Protein AF-A0A5N9GM49-F1 (afdb_monomer_lite)

pLDDT: mean 75.57, std 22.38, range [30.09, 97.25]

Sequence (243 aa):
MSGETRKFWDRFLTGNSDTGDSSPREGARSRWGRKTRSLWGEQFNLVDSGLDEVQVVRFVNDLLERYNRLKESSERQGTSQQVSSYLQRVMGEIQQVESTITAQIRRDSESEAARFLEEARNQAQGIIAQARAEATQIAGQEAEAILAASRKKAEIAEGQVRLQAQLMLEKARSQLQGHIRHEGSEAYRRLLNALKDLGTEAQRLEDEWQRRPARLWEEDDFKVILDADDLDSPTGTGRSGAV

Foldseek 3Di:
DDPPVVVVVVVVPDDDDDDDDDDDDDDDDDDDDFDWDDDPNDIFTADPVGTDPVVVVVVVVVVVVVVVVVVVVVVVPPPVVVVVVVVVVVVVVVVVVVVVVVVVVVVVVVVVVVVVVVVVVVVVVVVVVVVVVVVVVVVVVVVVVVVVVVVVVVVVVVVVVVVVVVVVVVVVVVVVVVVCVVVVVVVVVVVVVVVVVVVVVVVVVVVVVVVVVVVVVVPPPPPPDPDDDDDDDDDDDYDDDDD

Radius of gyration: 86.15 Å; chains: 1; bounding box: 119×51×244 Å

Structure (mmCIF, N/CA/C/O backbone):
data_AF-A0A5N9GM49-F1
#
_entry.id   AF-A0A5N9GM49-F1
#
loop_
_atom_site.group_PDB
_atom_site.id
_atom_site.type_symbol
_atom_site.label_atom_id
_atom_site.label_alt_id
_atom_site.label_comp_id
_atom_site.label_asym_id
_atom_site.label_entity_id
_atom_site.label_seq_id
_atom_site.pdbx_PDB_ins_code
_atom_site.Cartn_x
_atom_site.Cartn_y
_atom_site.Cartn_z
_atom_site.occupancy
_atom_site.B_iso_or_equiv
_atom_site.auth_seq_id
_atom_site.auth_comp_id
_atom_site.auth_asym_id
_atom_site.auth_atom_id
_atom_site.pdbx_PDB_model_num
ATOM 1 N N . MET A 1 1 ? -22.120 -11.078 92.348 1.00 40.81 1 MET A N 1
ATOM 2 C CA . MET A 1 1 ? -22.741 -10.363 91.214 1.00 40.81 1 MET A CA 1
ATOM 3 C C . MET A 1 1 ? -23.256 -9.022 91.723 1.00 40.81 1 MET A C 1
ATOM 5 O O . MET A 1 1 ? -23.975 -9.008 92.709 1.00 40.81 1 MET A O 1
ATOM 9 N N . SER A 1 2 ? -22.732 -7.953 91.110 1.00 44.59 2 SER A N 1
ATOM 10 C CA . SER A 1 2 ? -22.845 -6.500 91.359 1.00 44.59 2 SER A CA 1
ATOM 11 C C . SER A 1 2 ? -22.831 -5.985 92.812 1.00 44.59 2 SER A C 1
ATOM 13 O O . SER A 1 2 ? -23.812 -6.064 93.541 1.00 44.59 2 SER A O 1
ATOM 15 N N . GLY A 1 3 ? -21.704 -5.380 93.211 1.00 48.78 3 GLY A N 1
ATOM 16 C CA . GLY A 1 3 ? -21.502 -4.698 94.498 1.00 48.78 3 GLY A CA 1
ATOM 17 C C . GLY A 1 3 ? -22.148 -3.308 94.625 1.00 48.78 3 GLY A C 1
ATOM 18 O O . GLY A 1 3 ? -21.927 -2.640 95.633 1.00 48.78 3 GLY A O 1
ATOM 19 N N . GLU A 1 4 ? -22.942 -2.862 93.650 1.00 55.62 4 GLU A N 1
ATOM 20 C CA . GLU A 1 4 ? -23.654 -1.573 93.709 1.00 55.62 4 GLU A CA 1
ATOM 21 C C . GLU A 1 4 ? -24.989 -1.666 94.456 1.00 55.62 4 GLU A C 1
ATOM 23 O O . GLU A 1 4 ? -25.381 -0.724 95.143 1.00 55.62 4 GLU A O 1
ATOM 28 N N . THR A 1 5 ? -25.649 -2.827 94.441 1.00 50.44 5 THR A N 1
ATOM 29 C CA . THR A 1 5 ? -26.915 -3.025 95.165 1.00 50.44 5 THR A CA 1
ATOM 30 C C . THR A 1 5 ? -26.717 -3.071 96.681 1.00 50.44 5 THR A C 1
ATOM 32 O O . THR A 1 5 ? -27.582 -2.607 97.415 1.00 50.44 5 THR A O 1
ATOM 35 N N . ARG A 1 6 ? -25.555 -3.526 97.179 1.00 51.97 6 ARG A N 1
ATOM 36 C CA . ARG A 1 6 ? -25.221 -3.466 98.619 1.00 51.97 6 ARG A CA 1
ATOM 37 C C . ARG A 1 6 ? -25.018 -2.036 99.129 1.00 51.97 6 ARG A C 1
ATOM 39 O O . ARG A 1 6 ? -25.443 -1.734 100.236 1.00 51.97 6 ARG A O 1
ATOM 46 N N . LYS A 1 7 ? -24.429 -1.149 98.319 1.00 56.34 7 LYS A N 1
ATOM 47 C CA . LYS A 1 7 ? -24.182 0.259 98.693 1.00 56.34 7 LYS A CA 1
ATOM 48 C C . LYS A 1 7 ? -25.463 1.093 98.748 1.00 56.34 7 LYS A C 1
ATOM 50 O O . LYS A 1 7 ? -25.546 2.041 99.522 1.00 56.34 7 LYS A O 1
ATOM 55 N N . PHE A 1 8 ? -26.463 0.730 97.946 1.00 50.47 8 PHE A N 1
ATOM 56 C CA . PHE A 1 8 ? -27.779 1.364 97.979 1.00 50.47 8 PHE A CA 1
ATOM 57 C C . PHE A 1 8 ? -28.521 1.083 99.298 1.00 50.47 8 PHE A C 1
ATOM 59 O O . PHE A 1 8 ? -29.082 2.002 99.890 1.00 50.47 8 PHE A O 1
ATOM 66 N N . TRP A 1 9 ? -28.458 -0.156 99.801 1.00 44.53 9 TRP A N 1
ATOM 67 C CA . TRP A 1 9 ? -29.101 -0.533 101.066 1.00 44.53 9 TRP A CA 1
ATOM 68 C C . TRP A 1 9 ? -28.400 0.049 102.306 1.00 44.53 9 TRP A C 1
ATOM 70 O O . TRP A 1 9 ? -29.078 0.452 103.248 1.00 44.53 9 TRP A O 1
ATOM 80 N N . ASP A 1 10 ? -27.072 0.188 102.285 1.00 48.88 10 ASP A N 1
ATOM 81 C CA . ASP A 1 10 ? -26.296 0.734 103.414 1.00 48.88 10 ASP A CA 1
ATOM 82 C C . ASP A 1 10 ? -26.550 2.240 103.640 1.00 48.88 10 ASP A C 1
ATOM 84 O O . ASP A 1 10 ? -26.660 2.710 104.775 1.00 48.88 10 ASP A O 1
ATOM 88 N N . ARG A 1 11 ? -26.746 2.995 102.548 1.00 53.28 11 ARG A N 1
ATOM 89 C CA . ARG A 1 11 ? -27.044 4.441 102.566 1.00 53.28 11 ARG A CA 1
ATOM 90 C C . ARG A 1 11 ? -28.482 4.764 102.993 1.00 53.28 11 ARG A C 1
ATOM 92 O O . ARG A 1 11 ? -28.773 5.898 103.353 1.00 53.28 11 ARG A O 1
ATOM 99 N N . PHE A 1 12 ? -29.382 3.783 102.948 1.00 47.50 12 PHE A N 1
ATOM 100 C CA . PHE A 1 12 ? -30.769 3.935 103.397 1.00 47.50 12 PHE A CA 1
ATOM 101 C C . PHE A 1 12 ? -30.930 3.646 104.901 1.00 47.50 12 PHE A C 1
ATOM 103 O O . PHE A 1 12 ? -31.857 4.150 105.534 1.00 47.50 12 PHE A O 1
ATOM 110 N N . LEU A 1 13 ? -30.024 2.853 105.485 1.00 44.66 13 LEU A N 1
ATOM 111 C CA . LEU A 1 13 ? -30.060 2.461 106.899 1.00 44.66 13 LEU A CA 1
ATOM 112 C C . LEU A 1 13 ? -29.246 3.386 107.818 1.00 44.66 13 LEU A C 1
ATOM 114 O O . LEU A 1 13 ? -29.521 3.439 109.016 1.00 44.66 13 LEU A O 1
ATOM 118 N N . THR A 1 14 ? -28.295 4.154 107.279 1.00 45.28 14 THR A N 1
ATOM 119 C CA . THR A 1 14 ? -27.513 5.146 108.034 1.00 45.28 14 THR A CA 1
ATOM 120 C C . THR A 1 14 ? -28.012 6.562 107.737 1.00 45.28 14 THR A C 1
ATOM 122 O O . THR A 1 14 ? -27.851 7.098 106.645 1.00 45.28 14 THR A O 1
ATOM 125 N N . GLY A 1 15 ? -28.711 7.144 108.715 1.00 36.12 15 GLY A N 1
ATOM 126 C CA . GLY A 1 15 ? -29.390 8.432 108.610 1.00 36.12 15 GLY A CA 1
ATOM 127 C C . GLY A 1 15 ? -28.463 9.597 108.261 1.00 36.12 15 GLY A C 1
ATOM 128 O O . GLY A 1 15 ? -27.424 9.791 108.884 1.00 36.12 15 GLY A O 1
ATOM 129 N N . ASN A 1 16 ? -28.893 10.409 107.296 1.00 35.03 16 ASN A N 1
ATOM 130 C CA . ASN A 1 16 ? -28.279 11.689 106.976 1.00 35.03 16 ASN A CA 1
ATOM 131 C C . ASN A 1 16 ? -28.889 12.759 107.898 1.00 35.03 16 ASN A C 1
ATOM 133 O O . ASN A 1 16 ? -29.938 13.329 107.599 1.00 35.03 16 ASN A O 1
ATOM 137 N N . SER A 1 17 ? -28.270 12.965 109.059 1.00 42.19 17 SER A N 1
ATOM 138 C CA . SER A 1 17 ? -28.504 14.119 109.924 1.00 42.19 17 SER A CA 1
ATOM 139 C C . SER A 1 17 ? -27.553 15.236 109.513 1.00 42.19 17 SER A C 1
ATOM 141 O O . SER A 1 17 ? -26.389 15.197 109.890 1.00 42.19 17 SER A O 1
ATOM 143 N N . ASP A 1 18 ? -28.038 16.211 108.750 1.00 36.16 18 ASP A N 1
ATOM 144 C CA . ASP A 1 18 ? -27.433 17.543 108.731 1.00 36.16 18 ASP A CA 1
ATOM 145 C C . ASP A 1 18 ? -28.391 18.542 108.087 1.00 36.16 18 ASP A C 1
ATOM 147 O O . ASP A 1 18 ? -28.554 18.569 106.873 1.00 36.16 18 ASP A O 1
ATOM 151 N N . THR A 1 19 ? -29.050 19.323 108.940 1.00 38.69 19 THR A N 1
ATOM 152 C CA . THR A 1 19 ? -29.409 20.733 108.729 1.00 38.69 19 THR A CA 1
ATOM 153 C C . THR A 1 19 ? -29.906 21.229 110.079 1.00 38.69 19 THR A C 1
ATOM 155 O O . THR A 1 19 ? -31.068 21.037 110.443 1.00 38.69 19 THR A O 1
ATOM 158 N N . GLY A 1 20 ? -28.999 21.808 110.859 1.00 31.58 20 GLY A N 1
ATOM 159 C CA . GLY A 1 20 ? -29.390 22.735 111.906 1.00 31.58 20 GLY A CA 1
ATOM 160 C C . GLY A 1 20 ? -29.749 24.066 111.260 1.00 31.58 20 GLY A C 1
ATOM 161 O O . GLY A 1 20 ? -28.927 24.618 110.539 1.00 31.58 20 GLY A O 1
ATOM 162 N N . ASP A 1 21 ? -30.944 24.582 111.539 1.00 30.09 21 ASP A N 1
ATOM 163 C CA . ASP A 1 21 ? -31.064 26.002 111.854 1.00 30.09 21 ASP A CA 1
ATOM 164 C C . ASP A 1 21 ? -32.268 26.290 112.770 1.00 30.09 21 ASP A C 1
ATOM 166 O O . ASP A 1 21 ? -33.399 25.851 112.569 1.00 30.09 21 ASP A O 1
ATOM 170 N N . SER A 1 22 ? -31.907 26.990 113.831 1.00 34.72 22 SER A N 1
ATOM 171 C CA . SER A 1 22 ? -32.589 27.734 114.882 1.00 34.72 22 SER A CA 1
ATOM 172 C C . SER A 1 22 ? -34.031 28.239 114.632 1.00 34.72 22 SER A C 1
ATOM 174 O O . SER A 1 22 ? -34.283 29.090 113.790 1.00 34.72 22 SER A O 1
ATOM 176 N N . SER A 1 23 ? -34.953 27.758 115.481 1.00 34.97 23 SER A N 1
ATOM 177 C CA . SER A 1 23 ? -36.013 28.442 116.277 1.00 34.97 23 SER A CA 1
ATOM 178 C C . SER A 1 23 ? -36.216 29.979 116.139 1.00 34.97 23 SER A C 1
ATOM 180 O O . SER A 1 23 ? -35.221 30.668 115.933 1.00 34.97 23 SER A O 1
ATOM 182 N 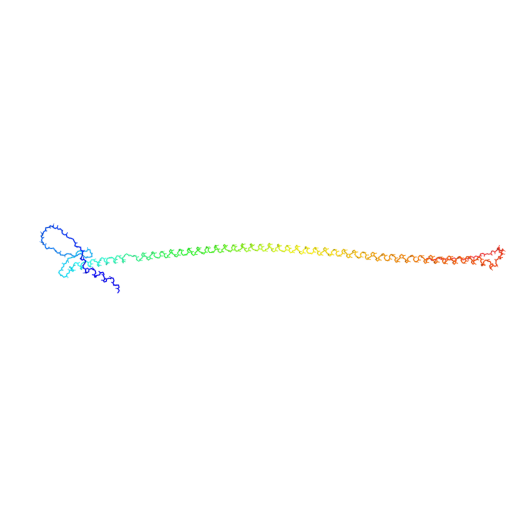N . PRO A 1 24 ? -37.407 30.576 116.472 1.00 47.22 24 PRO A N 1
ATOM 183 C CA . PRO A 1 24 ? -38.272 30.138 117.591 1.00 47.22 24 PRO A CA 1
ATOM 184 C C . PRO A 1 24 ? -39.816 30.360 117.547 1.00 47.22 24 PRO A C 1
ATOM 186 O O . PRO A 1 24 ? -40.338 31.268 116.915 1.00 47.22 24 PRO A O 1
ATOM 189 N N . ARG A 1 25 ? -40.470 29.609 118.461 1.00 35.22 25 ARG A N 1
ATOM 190 C CA . ARG A 1 25 ? -41.670 29.909 119.291 1.00 35.22 25 ARG A CA 1
ATOM 191 C C . ARG A 1 25 ? -43.067 29.986 118.645 1.00 35.22 25 ARG A C 1
ATOM 193 O O . ARG A 1 25 ? -43.432 31.013 118.105 1.00 35.22 25 ARG A O 1
ATOM 200 N N . GLU A 1 26 ? -43.920 29.008 118.986 1.00 30.33 26 GLU A N 1
ATOM 201 C CA . GLU A 1 26 ? -45.089 29.217 119.871 1.00 30.33 26 GLU A CA 1
ATOM 202 C C . GLU A 1 26 ? -45.794 27.897 120.262 1.00 30.33 26 GLU A C 1
ATOM 204 O O . GLU A 1 26 ? -45.969 27.006 119.440 1.00 30.33 26 GLU A O 1
ATOM 209 N N . GLY A 1 27 ? -46.233 27.798 121.525 1.00 31.92 27 GLY A N 1
ATOM 210 C CA . GLY A 1 27 ? -47.418 27.016 121.916 1.00 31.92 27 GLY A CA 1
ATOM 211 C C . GLY A 1 27 ? -47.264 25.518 122.214 1.00 31.92 27 GLY A C 1
ATOM 212 O O . GLY A 1 27 ? -47.516 24.664 121.373 1.00 31.92 27 GLY A O 1
ATOM 213 N N . ALA A 1 28 ? -46.985 25.179 123.474 1.00 37.53 28 ALA A N 1
ATOM 214 C CA . ALA A 1 28 ? -47.112 23.824 124.010 1.00 37.53 28 ALA A CA 1
ATOM 215 C C . ALA A 1 28 ? -48.574 23.325 124.052 1.00 37.53 28 ALA A C 1
ATOM 217 O O . ALA A 1 28 ? -49.452 24.073 124.480 1.00 37.53 28 ALA A O 1
ATOM 218 N N . ARG A 1 29 ? -48.800 22.033 123.742 1.00 34.03 29 ARG A N 1
ATOM 219 C CA . ARG A 1 29 ? -49.660 21.083 124.497 1.00 34.03 29 ARG A CA 1
ATOM 220 C C . ARG A 1 29 ? -49.643 19.678 123.867 1.00 34.03 29 ARG A C 1
ATOM 222 O O . ARG A 1 29 ? -50.048 19.475 122.731 1.00 34.03 29 ARG A O 1
ATOM 229 N N . SER A 1 30 ? -49.177 18.703 124.639 1.00 47.09 30 SER A N 1
ATOM 230 C CA . SER A 1 30 ? -49.030 17.280 124.308 1.00 47.09 30 SER A CA 1
ATOM 231 C C . SER A 1 30 ? -50.370 16.530 124.302 1.00 47.09 30 SER A C 1
ATOM 233 O O . SER A 1 30 ? -51.121 16.673 125.267 1.00 47.09 30 SER A O 1
ATOM 235 N N . ARG A 1 31 ? -50.623 15.632 123.329 1.00 34.06 31 ARG A N 1
ATOM 236 C CA . ARG A 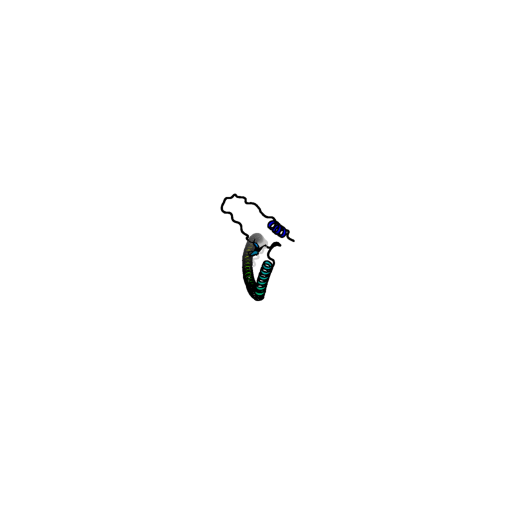1 31 ? -51.436 14.409 123.546 1.00 34.06 31 ARG A CA 1
ATOM 237 C C . ARG A 1 31 ? -51.371 13.412 122.362 1.00 34.06 31 ARG A C 1
ATOM 239 O O . ARG A 1 31 ? -52.015 13.626 121.350 1.00 34.06 31 ARG A O 1
ATOM 246 N N . TRP A 1 32 ? -50.604 12.326 122.528 1.00 40.97 32 TRP A N 1
ATOM 247 C CA . TRP A 1 32 ? -50.759 10.987 121.909 1.00 40.97 32 TRP A CA 1
ATOM 248 C C . TRP A 1 32 ? -51.153 10.909 120.413 1.00 40.97 32 TRP A C 1
ATOM 250 O O . TRP A 1 32 ? -52.331 10.810 120.083 1.00 40.97 32 TRP A O 1
ATOM 260 N N . GLY A 1 33 ? -50.165 10.841 119.509 1.00 37.72 33 GLY A N 1
ATOM 261 C CA . GLY A 1 33 ? -50.364 10.576 118.074 1.00 37.72 33 GLY A CA 1
ATOM 262 C C . GLY A 1 33 ? -49.496 9.413 117.579 1.00 37.72 33 GLY A C 1
ATOM 263 O O . GLY A 1 33 ? -48.287 9.406 117.802 1.00 37.72 33 GLY A O 1
ATOM 264 N N . ARG A 1 34 ? -50.122 8.412 116.947 1.00 49.16 34 ARG A N 1
ATOM 265 C CA . ARG A 1 34 ? -49.483 7.212 116.370 1.00 49.16 34 ARG A CA 1
ATOM 266 C C . ARG A 1 34 ? -48.404 7.606 115.352 1.00 49.16 34 ARG A C 1
ATOM 268 O O . ARG A 1 34 ? -48.646 8.466 114.511 1.00 49.16 34 ARG A O 1
ATOM 275 N N . LYS A 1 35 ? -47.231 6.972 115.405 1.00 58.66 35 LYS A N 1
ATOM 276 C CA . LYS A 1 35 ? -46.154 7.180 114.424 1.00 58.66 35 LYS A CA 1
ATOM 277 C C . LYS A 1 35 ? -46.490 6.395 113.147 1.00 58.66 35 LYS A C 1
ATOM 279 O O . LYS A 1 35 ? -46.620 5.177 113.205 1.00 58.66 35 LYS A O 1
ATOM 284 N N . THR A 1 36 ? -46.635 7.068 112.010 1.00 64.38 36 THR A N 1
ATOM 285 C CA . THR A 1 36 ? -46.785 6.454 110.677 1.00 64.38 36 THR A CA 1
ATOM 286 C C . THR A 1 36 ? -45.486 6.599 109.878 1.00 64.38 36 THR A C 1
ATOM 288 O O . THR A 1 36 ? -44.792 7.609 109.993 1.00 64.38 36 THR A O 1
ATOM 291 N N . ARG A 1 37 ? -45.124 5.588 109.075 1.00 62.91 37 ARG A N 1
ATOM 292 C CA . ARG A 1 37 ? -43.978 5.619 108.143 1.00 62.91 37 ARG A CA 1
ATOM 293 C C . ARG A 1 37 ? -44.481 5.462 106.713 1.00 62.91 37 ARG A C 1
ATOM 295 O O . ARG A 1 37 ? -45.263 4.562 106.435 1.00 62.91 37 ARG A O 1
ATOM 302 N N . SER A 1 38 ? -44.004 6.313 105.809 1.00 65.50 38 SER A N 1
ATOM 303 C CA . SER A 1 38 ? -44.274 6.183 104.375 1.00 65.50 38 SER A CA 1
ATOM 304 C C . SER A 1 38 ? -43.224 5.284 103.731 1.00 65.50 38 SER A C 1
ATOM 306 O O . SER A 1 38 ? -42.027 5.550 103.861 1.00 65.50 38 SER A O 1
ATOM 308 N N . LEU A 1 39 ? -43.660 4.219 103.062 1.00 63.78 39 LEU A N 1
ATOM 309 C CA . LEU A 1 39 ? -42.806 3.320 102.287 1.00 63.78 39 LEU A CA 1
ATOM 310 C C . LEU A 1 39 ? -43.506 3.028 100.955 1.00 63.78 39 LEU A C 1
ATOM 312 O O . LEU A 1 39 ? -44.699 2.761 100.931 1.00 63.78 39 LEU A O 1
ATOM 316 N N . TRP A 1 40 ? -42.777 3.106 99.837 1.00 58.38 40 TRP A N 1
ATOM 317 C CA . TRP A 1 40 ? -43.318 2.835 98.489 1.00 58.38 40 TRP A CA 1
ATOM 318 C C . TRP A 1 40 ? -44.553 3.676 98.105 1.00 58.38 40 TRP A C 1
ATOM 320 O O . TRP A 1 40 ? -45.362 3.261 97.283 1.00 58.38 40 TRP A O 1
ATOM 330 N N . GLY A 1 41 ? -44.690 4.873 98.687 1.00 64.88 41 GLY A N 1
ATOM 331 C CA . GLY A 1 41 ? -45.796 5.795 98.409 1.00 64.88 41 GLY A CA 1
ATOM 332 C C . GLY A 1 41 ? -47.072 5.556 99.226 1.00 64.88 41 GLY A C 1
ATOM 333 O O . GLY A 1 41 ? -47.981 6.375 99.125 1.00 64.88 41 GLY A O 1
ATOM 334 N N . GLU A 1 42 ? -47.134 4.517 100.070 1.00 63.88 42 GLU A N 1
ATOM 335 C CA . GLU A 1 42 ? -48.231 4.296 101.026 1.00 63.88 42 GLU A CA 1
ATOM 336 C C . GLU A 1 42 ? -47.794 4.518 102.482 1.00 63.88 42 GLU A C 1
ATOM 338 O O . GLU A 1 42 ? -46.633 4.328 102.855 1.00 63.88 42 GLU A O 1
ATOM 343 N N . GLN A 1 43 ? -48.745 4.953 103.318 1.00 71.81 43 GLN A N 1
ATOM 344 C CA . GLN A 1 43 ? -48.527 5.188 104.745 1.00 71.81 43 GLN A CA 1
ATOM 345 C C . GLN A 1 43 ? -48.859 3.933 105.550 1.00 71.81 43 GLN A C 1
ATOM 347 O O . GLN A 1 43 ? -49.998 3.473 105.550 1.00 71.81 43 GLN A O 1
ATOM 352 N N . PHE A 1 44 ? -47.878 3.436 106.295 1.00 74.44 44 PHE A N 1
ATOM 353 C CA . PHE A 1 44 ? -48.020 2.282 107.172 1.00 74.44 44 PHE A CA 1
ATOM 354 C C . PHE A 1 44 ? -47.934 2.700 108.640 1.00 74.44 44 PHE A C 1
ATOM 356 O O . PHE A 1 44 ? -47.157 3.588 109.015 1.00 74.44 44 PHE A O 1
ATOM 363 N N . ASN A 1 45 ? -48.715 2.043 109.493 1.00 71.00 45 ASN A N 1
ATOM 364 C CA . ASN A 1 45 ? -48.659 2.258 110.937 1.00 71.00 45 ASN A CA 1
ATOM 365 C C . ASN A 1 45 ? -47.440 1.546 111.546 1.00 71.00 45 ASN A C 1
ATOM 367 O O . ASN A 1 45 ? -47.172 0.388 111.222 1.00 71.00 45 ASN A O 1
ATOM 371 N N . LEU A 1 46 ? -46.712 2.231 112.438 1.00 63.72 46 LEU A N 1
ATOM 372 C CA . LEU A 1 46 ? -45.618 1.631 113.204 1.00 63.72 46 LEU A CA 1
ATOM 373 C C . LEU A 1 46 ? -46.165 1.003 114.494 1.00 63.72 46 LEU A C 1
ATOM 375 O O . LEU A 1 46 ? -46.763 1.694 115.321 1.00 63.72 46 LEU A O 1
ATOM 379 N N . VAL A 1 47 ? -45.944 -0.297 114.646 1.00 66.56 47 VAL A N 1
ATOM 380 C CA . VAL A 1 47 ? -46.263 -1.125 115.816 1.00 66.56 47 VAL A CA 1
ATOM 381 C C . VAL A 1 47 ? -44.944 -1.475 116.529 1.00 66.56 47 VAL A C 1
ATOM 383 O O . VAL A 1 47 ? -43.871 -1.346 115.941 1.00 66.56 47 VAL A O 1
ATOM 386 N N . ASP A 1 48 ? -44.980 -1.889 117.799 1.00 53.97 48 ASP A N 1
ATOM 387 C CA . ASP A 1 48 ? -43.781 -2.061 118.645 1.00 53.97 48 ASP A CA 1
ATOM 388 C C . ASP A 1 48 ? -42.716 -3.030 118.078 1.00 53.97 48 ASP A C 1
ATOM 390 O O . ASP A 1 48 ? -41.541 -2.923 118.427 1.00 53.97 48 ASP A O 1
ATOM 394 N N . SER A 1 49 ? -43.092 -3.931 117.161 1.00 58.28 49 SER A N 1
ATOM 395 C CA . SER A 1 49 ? -42.195 -4.862 116.457 1.00 58.28 49 SER A CA 1
ATOM 396 C C . SER A 1 49 ? -41.878 -4.483 114.998 1.00 58.28 49 SER A C 1
ATOM 398 O O . SER A 1 49 ? -41.191 -5.241 114.315 1.00 58.28 49 SER A O 1
ATOM 400 N N . GLY A 1 50 ? -42.325 -3.321 114.500 1.00 66.69 50 GLY A N 1
ATOM 401 C CA . GLY A 1 50 ? -42.067 -2.872 113.126 1.00 66.69 50 GLY A CA 1
ATOM 402 C C . GLY A 1 50 ? -43.291 -2.281 112.421 1.00 66.69 50 GLY A C 1
ATOM 403 O O . GLY A 1 50 ? -44.062 -1.531 113.008 1.00 66.69 50 GLY A O 1
ATOM 404 N N . LEU A 1 51 ? -43.446 -2.550 111.124 1.00 70.75 51 LEU A N 1
ATOM 405 C CA . LEU A 1 51 ? -44.635 -2.149 110.358 1.00 70.75 51 LEU A CA 1
ATOM 406 C C . LEU A 1 51 ? -45.785 -3.120 110.637 1.00 70.75 51 LEU A C 1
ATOM 408 O O . LEU A 1 51 ? -45.540 -4.305 110.842 1.00 70.75 51 LEU A O 1
ATOM 412 N N . ASP A 1 52 ? -47.022 -2.624 110.616 1.00 73.69 52 ASP A N 1
ATOM 413 C CA . ASP A 1 52 ? -48.216 -3.462 110.761 1.00 73.69 52 ASP A CA 1
ATOM 414 C C . ASP A 1 52 ? -48.280 -4.536 109.656 1.00 73.69 52 ASP A C 1
ATOM 416 O O . ASP A 1 52 ? -48.516 -4.240 108.480 1.00 73.69 52 ASP A O 1
ATOM 420 N N . GLU A 1 53 ? -48.051 -5.793 110.043 1.00 68.69 53 GLU A N 1
ATOM 421 C CA . GLU A 1 53 ? -47.953 -6.947 109.146 1.00 68.69 53 GLU A CA 1
ATOM 422 C C . GLU A 1 53 ? -49.226 -7.129 108.311 1.00 68.69 53 GLU A C 1
ATOM 424 O O . GLU A 1 53 ? -49.153 -7.438 107.123 1.00 68.69 53 GLU A O 1
ATOM 429 N N . VAL A 1 54 ? -50.396 -6.826 108.880 1.00 73.88 54 VAL A N 1
ATOM 430 C CA . VAL A 1 54 ? -51.684 -6.939 108.179 1.00 73.88 54 VAL A CA 1
ATOM 431 C C . VAL A 1 54 ? -51.770 -5.954 107.007 1.00 73.88 54 VAL A C 1
ATOM 433 O O . VAL A 1 54 ? -52.294 -6.290 105.943 1.00 73.88 54 VAL A O 1
ATOM 436 N N . GLN A 1 55 ? -51.229 -4.743 107.167 1.00 73.06 55 GLN A N 1
ATOM 437 C CA . GLN A 1 55 ? -51.213 -3.725 106.112 1.00 73.06 55 GLN A CA 1
ATOM 438 C C . GLN A 1 55 ? -50.207 -4.070 105.016 1.00 73.06 55 GLN A C 1
ATOM 440 O O . GLN A 1 55 ? -50.512 -3.923 103.832 1.00 73.06 55 GLN A O 1
ATOM 445 N N . VAL A 1 56 ? -49.034 -4.576 105.402 1.00 72.88 56 VAL A N 1
ATOM 446 C CA . VAL A 1 56 ? -47.991 -4.983 104.455 1.00 72.88 56 VAL A CA 1
ATOM 447 C C . VAL A 1 56 ? -48.438 -6.195 103.638 1.00 72.88 56 VAL A C 1
ATOM 449 O O . VAL A 1 56 ? -48.299 -6.183 102.418 1.00 72.88 56 VAL A O 1
ATOM 452 N N . VAL A 1 57 ? -49.041 -7.209 104.266 1.00 76.88 57 VAL A N 1
ATOM 453 C CA . VAL A 1 57 ? -49.570 -8.389 103.562 1.00 76.88 57 VAL A CA 1
ATOM 454 C C . VAL A 1 57 ? -50.675 -7.993 102.584 1.00 76.88 57 VAL A C 1
ATOM 456 O O . VAL A 1 57 ? -50.681 -8.469 101.451 1.00 76.88 57 VAL A O 1
ATOM 459 N N . ARG A 1 58 ? -51.573 -7.075 102.968 1.00 78.06 58 ARG A N 1
ATOM 460 C CA . ARG A 1 58 ? -52.612 -6.575 102.056 1.00 78.06 58 ARG A CA 1
ATOM 461 C C . ARG A 1 58 ? -52.014 -5.831 100.862 1.00 78.06 58 ARG A C 1
ATOM 463 O O . ARG A 1 58 ? -52.412 -6.091 99.735 1.00 78.06 58 ARG A O 1
ATOM 470 N N . PHE A 1 59 ? -51.033 -4.962 101.095 1.00 76.56 59 PHE A N 1
ATOM 471 C CA . PHE A 1 59 ? -50.343 -4.236 100.029 1.00 76.56 59 PHE A CA 1
ATOM 472 C C . PHE A 1 59 ? -49.597 -5.177 99.070 1.00 76.56 59 PHE A C 1
ATOM 474 O O . PHE A 1 59 ? -49.691 -5.028 97.854 1.00 76.56 59 PHE A O 1
ATOM 481 N N . VAL A 1 60 ? -48.884 -6.176 99.599 1.00 80.12 60 VAL A N 1
ATOM 482 C CA . VAL A 1 60 ? -48.171 -7.171 98.782 1.00 80.12 60 VAL A CA 1
ATOM 483 C C . VAL A 1 60 ? -49.152 -8.029 97.982 1.00 80.12 60 VAL A C 1
ATOM 485 O O . VAL A 1 60 ? -48.901 -8.281 96.805 1.00 80.12 60 VAL A O 1
ATOM 488 N N . ASN A 1 61 ? -50.283 -8.424 98.570 1.00 79.56 61 ASN A N 1
ATOM 489 C CA . ASN A 1 61 ? -51.334 -9.147 97.852 1.00 79.56 61 ASN A CA 1
ATOM 490 C C . ASN A 1 61 ? -51.946 -8.294 96.734 1.00 79.56 61 ASN A C 1
ATOM 492 O O . ASN A 1 61 ? -52.043 -8.769 95.605 1.00 79.56 61 ASN A O 1
ATOM 496 N N . ASP A 1 62 ? -52.250 -7.020 96.989 1.00 79.81 62 ASP A N 1
ATOM 497 C CA . ASP A 1 62 ? -52.724 -6.086 95.960 1.00 79.81 62 ASP A CA 1
ATOM 498 C C . ASP A 1 62 ? -51.689 -5.896 94.836 1.00 79.81 62 ASP A C 1
ATOM 500 O O . ASP A 1 62 ? -52.043 -5.792 93.658 1.00 79.81 62 ASP A O 1
ATOM 504 N N . LEU A 1 63 ? -50.396 -5.873 95.172 1.00 79.62 63 LEU A N 1
ATOM 505 C CA . LEU A 1 63 ? -49.311 -5.765 94.197 1.00 79.62 63 LEU A CA 1
ATOM 506 C C . LEU A 1 63 ? -49.203 -7.030 93.334 1.00 79.62 63 LEU A C 1
ATOM 508 O O . LEU A 1 63 ? -49.083 -6.936 92.110 1.00 79.62 63 LEU A O 1
ATOM 512 N N . LEU A 1 64 ? -49.284 -8.207 93.958 1.00 76.56 64 LEU A N 1
ATOM 513 C CA . LEU A 1 64 ? -49.283 -9.498 93.272 1.00 76.56 64 LEU A CA 1
ATOM 514 C C . LEU A 1 64 ? -50.512 -9.650 92.375 1.00 76.56 64 LEU A C 1
ATOM 516 O O . LEU A 1 64 ? -50.386 -10.110 91.244 1.00 76.56 64 LEU A O 1
ATOM 520 N N . GLU A 1 65 ? -51.684 -9.200 92.814 1.00 81.25 65 GLU A N 1
ATOM 521 C CA . GLU A 1 65 ? -52.889 -9.198 91.988 1.00 81.25 65 GLU A CA 1
ATOM 522 C C . GLU A 1 65 ? -52.784 -8.251 90.794 1.00 81.25 65 GLU A C 1
ATOM 524 O O . GLU A 1 65 ? -53.250 -8.585 89.705 1.00 81.25 65 GLU A O 1
ATOM 529 N N . ARG A 1 66 ? -52.182 -7.068 90.961 1.00 76.12 66 ARG A N 1
ATOM 530 C CA . ARG A 1 66 ? -51.937 -6.145 89.841 1.00 76.12 66 ARG A CA 1
ATOM 531 C C . ARG A 1 66 ? -50.943 -6.733 88.848 1.00 76.12 66 ARG A C 1
ATOM 533 O O . ARG A 1 66 ? -51.166 -6.636 87.644 1.00 76.12 66 ARG A O 1
ATOM 540 N N . TYR A 1 67 ? -49.888 -7.375 89.341 1.00 73.94 67 TYR A N 1
ATOM 541 C CA . TYR A 1 67 ? -48.917 -8.074 88.505 1.00 73.94 67 TYR A CA 1
ATOM 542 C C . TYR A 1 67 ? -49.559 -9.243 87.744 1.00 73.94 67 TYR A C 1
ATOM 544 O O . TYR A 1 67 ? -49.383 -9.353 86.532 1.00 73.94 67 TYR A O 1
ATOM 552 N N . ASN A 1 68 ? -50.369 -10.062 88.418 1.00 75.69 68 ASN A N 1
ATOM 553 C CA . ASN A 1 68 ? -51.082 -11.177 87.796 1.00 75.69 68 ASN A CA 1
ATOM 554 C C . ASN A 1 68 ? -52.110 -10.688 86.767 1.00 75.69 68 ASN A C 1
ATOM 556 O O . ASN A 1 68 ? -52.160 -11.222 85.663 1.00 75.69 68 ASN A O 1
ATOM 560 N N . ARG A 1 69 ? -52.850 -9.608 87.054 1.00 74.44 69 ARG A N 1
ATOM 561 C CA . ARG A 1 69 ? -53.749 -8.962 86.081 1.00 74.44 69 ARG A CA 1
ATOM 562 C C . ARG A 1 69 ? -53.000 -8.432 84.862 1.00 74.44 69 ARG A C 1
ATOM 564 O O . ARG A 1 69 ? -53.483 -8.589 83.744 1.00 74.44 69 ARG A O 1
ATOM 571 N N . LEU A 1 70 ? -51.822 -7.838 85.054 1.00 69.69 70 LEU A N 1
ATOM 572 C CA . LEU A 1 70 ? -50.993 -7.350 83.953 1.00 69.69 70 LEU A CA 1
ATOM 573 C C . LEU A 1 70 ? -50.458 -8.509 83.103 1.00 69.69 70 LEU A C 1
ATOM 575 O O . LEU A 1 70 ? -50.539 -8.461 81.876 1.00 69.69 70 LEU A O 1
ATOM 579 N N . LYS A 1 71 ? -49.983 -9.578 83.744 1.00 68.50 71 LYS A N 1
ATOM 580 C CA . LYS A 1 71 ? -49.506 -10.787 83.071 1.00 68.50 71 LYS A CA 1
ATOM 581 C C . LYS A 1 71 ? -50.621 -11.456 82.265 1.00 68.50 71 LYS A C 1
ATOM 583 O O . LYS A 1 71 ? -50.449 -11.654 81.066 1.00 68.50 71 LYS A O 1
ATOM 588 N N . GLU A 1 72 ? -51.788 -11.674 82.866 1.00 66.75 72 GLU A N 1
ATOM 589 C CA . GLU A 1 72 ? -52.970 -12.202 82.175 1.00 66.75 72 GLU A CA 1
ATOM 590 C C . GLU A 1 72 ? -53.436 -11.282 81.040 1.00 66.75 72 GLU A C 1
ATOM 592 O O . GLU A 1 72 ? -53.856 -11.765 79.991 1.00 66.75 72 GLU A O 1
ATOM 597 N N . SER A 1 73 ? -53.340 -9.958 81.203 1.00 61.75 73 SER A N 1
ATOM 598 C CA . SER A 1 73 ? -53.657 -9.016 80.124 1.00 61.75 73 SER A CA 1
ATOM 599 C C . SER A 1 73 ? -52.658 -9.098 78.966 1.00 61.75 73 SER A C 1
ATOM 601 O O . SER A 1 73 ? -53.081 -9.038 77.816 1.00 61.75 73 SER A O 1
ATOM 603 N N . SER A 1 74 ? -51.369 -9.329 79.243 1.00 58.19 74 SER A N 1
ATOM 604 C CA . SER A 1 74 ? -50.337 -9.517 78.214 1.00 58.19 74 SER A CA 1
ATOM 605 C C . SER A 1 74 ? -50.432 -10.867 77.499 1.00 58.19 74 SER A C 1
ATOM 607 O O . SER A 1 74 ? -50.091 -10.963 76.326 1.00 58.19 74 SER A O 1
ATOM 609 N N . GLU A 1 75 ? -50.933 -11.898 78.181 1.00 58.97 75 GLU A N 1
ATOM 610 C CA . GLU A 1 75 ? -51.167 -13.226 77.607 1.00 58.97 75 GLU A CA 1
ATOM 611 C C . GLU A 1 75 ? -52.482 -13.267 76.804 1.00 58.97 75 GLU A C 1
ATOM 613 O O . GLU A 1 75 ? -52.562 -13.950 75.785 1.00 58.97 75 GLU A O 1
ATOM 618 N N . ARG A 1 76 ? -53.507 -12.498 77.211 1.00 57.19 76 ARG A N 1
ATOM 619 C CA . ARG A 1 76 ? -54.789 -12.363 76.488 1.00 57.19 76 ARG A CA 1
ATOM 620 C C . ARG A 1 76 ? -54.724 -11.385 75.311 1.00 57.19 76 ARG A C 1
ATOM 622 O O . ARG A 1 76 ? -55.452 -11.562 74.337 1.00 57.19 76 ARG A O 1
ATOM 629 N N . GLN A 1 77 ? -53.878 -10.357 75.373 1.00 53.78 77 GLN A N 1
ATOM 630 C CA . GLN A 1 77 ? -53.606 -9.464 74.248 1.00 53.78 77 GLN A CA 1
ATOM 631 C C . GLN A 1 77 ? -52.505 -10.087 73.387 1.00 53.78 77 GLN A C 1
ATOM 633 O O . GLN A 1 77 ? -51.332 -9.988 73.726 1.00 53.78 77 GLN A O 1
ATOM 638 N N . GLY A 1 78 ? -52.882 -10.724 72.273 1.00 54.19 78 GLY A N 1
ATOM 639 C CA . GLY A 1 78 ? -52.013 -11.409 71.300 1.00 54.19 78 GLY A CA 1
ATOM 640 C C . GLY A 1 78 ? -50.978 -10.528 70.578 1.00 54.19 78 GLY A C 1
ATOM 641 O O . GLY A 1 78 ? -50.867 -10.555 69.353 1.00 54.19 78 GLY A O 1
ATOM 642 N N . THR A 1 79 ? -50.180 -9.777 71.330 1.00 59.69 79 THR A N 1
ATOM 643 C CA . THR A 1 79 ? -49.030 -8.985 70.885 1.00 59.69 79 THR A CA 1
ATOM 644 C C . THR A 1 79 ? -48.027 -9.848 70.116 1.00 59.69 79 THR A C 1
ATOM 646 O O . THR A 1 79 ? -47.499 -9.410 69.100 1.00 59.69 79 THR A O 1
ATOM 649 N N . SER A 1 80 ? -47.853 -11.118 70.500 1.00 62.41 80 SER A N 1
ATOM 650 C CA . SER A 1 80 ? -47.033 -12.089 69.758 1.00 62.41 80 SER A CA 1
ATOM 651 C C . SER A 1 80 ? -47.562 -12.384 68.342 1.00 62.41 80 SER A C 1
ATOM 653 O O . SER A 1 80 ? -46.779 -12.409 67.394 1.00 62.41 80 SER A O 1
ATOM 655 N N . GLN A 1 81 ? -48.880 -12.539 68.159 1.00 68.56 81 GLN A N 1
ATOM 656 C CA . GLN A 1 81 ? -49.475 -12.804 66.839 1.00 68.56 81 GLN A CA 1
ATOM 657 C C . GLN A 1 81 ? -49.420 -11.572 65.929 1.00 68.56 81 GLN A C 1
ATOM 659 O O . GLN A 1 81 ? -49.110 -11.691 64.745 1.00 68.56 81 GLN A O 1
ATOM 664 N N . GLN A 1 82 ? -49.656 -10.379 66.480 1.00 73.38 82 GLN A N 1
ATOM 665 C CA . GLN A 1 82 ? -49.538 -9.130 65.727 1.00 73.38 82 GLN A CA 1
ATOM 666 C C . GLN A 1 82 ? -48.093 -8.883 65.281 1.00 73.38 82 GLN A C 1
ATOM 668 O O . GLN A 1 82 ? -47.861 -8.640 64.098 1.00 73.38 82 GLN A O 1
ATOM 673 N N . VAL A 1 83 ? -47.114 -9.036 66.180 1.00 77.50 83 VAL A N 1
ATOM 674 C CA . VAL A 1 83 ? -45.684 -8.928 65.840 1.00 77.50 83 VAL A CA 1
ATOM 675 C C . VAL A 1 83 ? -45.281 -9.974 64.798 1.00 77.50 83 VAL A C 1
ATOM 677 O O . VAL A 1 83 ? -44.589 -9.638 63.841 1.00 77.50 83 VAL A O 1
ATOM 680 N N . SER A 1 84 ? -45.762 -11.214 64.922 1.00 78.75 84 SER A N 1
ATOM 681 C CA . SER A 1 84 ? -45.510 -12.272 63.936 1.00 78.75 84 SER A CA 1
ATOM 682 C C . SER A 1 84 ? -46.071 -11.923 62.551 1.00 78.75 84 SER A C 1
ATOM 684 O O . SER A 1 84 ? -45.357 -12.058 61.559 1.00 78.75 84 SER A O 1
ATOM 686 N N . SER A 1 85 ? -47.294 -11.388 62.474 1.00 81.19 85 SER A N 1
ATOM 687 C CA . SER A 1 85 ? -47.895 -10.955 61.204 1.00 81.19 85 SER A CA 1
ATOM 688 C C . SER A 1 85 ? -47.166 -9.762 60.569 1.00 81.19 85 SER A C 1
ATOM 690 O O . SER A 1 85 ? -46.981 -9.729 59.352 1.00 81.19 85 SER A O 1
ATOM 692 N N . TYR A 1 86 ? -46.684 -8.814 61.383 1.00 84.94 86 TYR A N 1
ATOM 693 C CA . TYR A 1 86 ? -45.865 -7.694 60.918 1.00 84.94 86 TYR A CA 1
ATOM 694 C C . TYR A 1 86 ? -44.511 -8.169 60.392 1.00 84.94 86 TYR A C 1
ATOM 696 O O . TYR A 1 86 ? -44.111 -7.755 59.309 1.00 84.94 86 TYR A O 1
ATOM 704 N N . LEU A 1 87 ? -43.829 -9.071 61.103 1.00 85.50 87 LEU A N 1
ATOM 705 C CA . LEU A 1 87 ? -42.567 -9.655 60.644 1.00 85.50 87 LEU A CA 1
ATOM 706 C C . LEU A 1 87 ? -42.742 -10.411 59.327 1.00 85.50 87 LEU A C 1
ATOM 708 O O . LEU A 1 87 ? -41.940 -10.236 58.417 1.00 85.50 87 LEU A O 1
ATOM 712 N N . GLN A 1 88 ? -43.809 -11.199 59.191 1.00 87.06 88 GLN A N 1
ATOM 713 C CA . GLN A 1 88 ? -44.088 -11.935 57.960 1.00 87.06 88 GLN A CA 1
ATOM 714 C C . GLN A 1 88 ? -44.366 -10.994 56.779 1.00 87.06 88 GLN A C 1
ATOM 716 O O . GLN A 1 88 ? -43.885 -11.234 55.671 1.00 87.06 88 GLN A O 1
ATOM 721 N N . ARG A 1 89 ? -45.084 -9.889 57.017 1.00 90.62 89 ARG A N 1
ATOM 722 C CA . ARG A 1 89 ? -45.320 -8.847 56.011 1.00 90.62 89 ARG A CA 1
ATOM 723 C C . ARG A 1 89 ? -44.029 -8.135 55.608 1.00 90.62 89 ARG A C 1
ATOM 725 O O . ARG A 1 89 ? -43.757 -8.023 54.419 1.00 90.62 89 ARG A O 1
ATOM 732 N N . VAL A 1 90 ? -43.215 -7.726 56.580 1.00 90.50 90 VAL A N 1
ATOM 733 C CA . VAL A 1 90 ? -41.920 -7.072 56.338 1.00 90.50 90 VAL A CA 1
ATOM 734 C C . VAL A 1 90 ? -40.960 -8.008 55.603 1.00 90.50 90 VAL A C 1
ATOM 736 O O . VAL A 1 90 ? -40.291 -7.578 54.673 1.00 90.50 90 VAL A O 1
ATOM 739 N N . MET A 1 91 ? -40.919 -9.298 55.944 1.00 89.75 91 MET A N 1
ATOM 740 C CA . MET A 1 91 ? -40.122 -10.282 55.205 1.00 89.75 91 MET A CA 1
ATOM 741 C C . MET A 1 91 ? -40.583 -10.426 53.751 1.00 89.75 91 MET A C 1
ATOM 743 O O . MET A 1 91 ? -39.741 -10.501 52.859 1.00 89.75 91 MET A O 1
ATOM 747 N N . GLY A 1 92 ? -41.896 -10.428 53.500 1.00 92.62 92 GLY A N 1
ATOM 748 C CA . GLY A 1 92 ? -42.441 -10.442 52.140 1.00 92.62 92 GLY A CA 1
ATOM 749 C C . GLY A 1 92 ? -42.086 -9.179 51.350 1.00 92.62 92 GLY A C 1
ATOM 750 O O . GLY A 1 92 ? -41.673 -9.267 50.196 1.00 92.62 92 GLY A O 1
ATOM 751 N N . GLU A 1 93 ? -42.173 -8.009 51.985 1.00 93.19 93 GLU A N 1
ATOM 752 C CA . GLU A 1 93 ? -41.775 -6.729 51.386 1.00 93.19 93 GLU A CA 1
ATOM 753 C C . GLU A 1 93 ? -40.265 -6.690 51.091 1.00 93.19 93 GLU A C 1
ATOM 755 O O . GLU A 1 93 ? -39.869 -6.273 50.004 1.00 93.19 93 GLU A O 1
ATOM 760 N N . ILE A 1 94 ? -39.419 -7.205 51.991 1.00 92.44 94 ILE A N 1
ATOM 761 C CA . ILE A 1 94 ? -37.968 -7.328 51.771 1.00 92.44 94 ILE A CA 1
ATOM 762 C C . ILE A 1 94 ? -37.674 -8.242 50.578 1.00 92.44 94 ILE A C 1
ATOM 764 O O . ILE A 1 94 ? -36.891 -7.859 49.713 1.00 92.44 94 ILE A O 1
ATOM 768 N N . GLN A 1 95 ? -38.321 -9.407 50.482 1.00 93.12 95 GLN A N 1
ATOM 769 C CA . GLN A 1 95 ? -38.146 -10.321 49.345 1.00 93.12 95 GLN A CA 1
ATOM 770 C C . GLN A 1 95 ? -38.584 -9.679 48.024 1.00 93.12 95 GLN A C 1
ATOM 772 O O . GLN A 1 95 ? -37.928 -9.839 46.993 1.00 93.12 95 GLN A O 1
ATOM 777 N N . GLN A 1 96 ? -39.675 -8.910 48.041 1.00 94.44 96 GLN A N 1
ATOM 778 C CA . GLN A 1 96 ? -40.139 -8.188 46.862 1.00 94.44 96 GLN A CA 1
ATOM 779 C C . GLN A 1 96 ? -39.144 -7.094 46.447 1.00 94.44 96 GLN A C 1
ATOM 781 O O . GLN A 1 96 ? -38.811 -6.980 45.264 1.00 94.44 96 GLN A O 1
ATOM 786 N N . VAL A 1 97 ? -38.612 -6.333 47.405 1.00 94.62 97 VAL A N 1
ATOM 787 C CA . VAL A 1 97 ? -37.574 -5.324 47.158 1.00 94.62 97 VAL A CA 1
ATOM 788 C C . VAL A 1 97 ? -36.295 -5.975 46.628 1.00 94.62 97 VAL A C 1
ATOM 790 O O . VAL A 1 97 ? -35.767 -5.519 45.618 1.00 94.62 97 VAL A O 1
ATOM 793 N N . GLU A 1 98 ? -35.842 -7.078 47.221 1.00 94.62 98 GLU A N 1
ATOM 794 C CA . GLU A 1 98 ? -34.673 -7.836 46.762 1.00 94.62 98 GLU A CA 1
ATOM 795 C C . GLU A 1 98 ? -34.851 -8.328 45.317 1.00 94.62 98 GLU A C 1
ATOM 797 O O . GLU A 1 98 ? -33.973 -8.130 44.475 1.00 94.62 98 GLU A O 1
ATOM 802 N N . SER A 1 99 ? -36.020 -8.884 44.982 1.00 94.81 99 SER A N 1
ATOM 803 C CA . SER A 1 99 ? -36.326 -9.313 43.610 1.00 94.81 99 SER A CA 1
ATOM 804 C C . SER A 1 99 ? -36.318 -8.147 42.611 1.00 94.81 99 SER A C 1
ATOM 806 O O . SER A 1 99 ? -35.872 -8.288 41.472 1.00 94.81 99 SER A O 1
ATOM 808 N N . THR A 1 100 ? -36.754 -6.962 43.046 1.00 95.69 100 THR A N 1
ATOM 809 C CA . THR A 1 100 ? -36.790 -5.764 42.201 1.00 95.69 100 THR A CA 1
ATOM 810 C C . THR A 1 100 ? -35.385 -5.207 41.991 1.00 95.69 100 THR A C 1
ATOM 812 O O . THR A 1 100 ? -35.019 -4.873 40.865 1.00 95.69 100 THR A O 1
ATOM 815 N N . ILE A 1 101 ? -34.574 -5.160 43.052 1.00 95.38 101 ILE A N 1
ATOM 816 C CA . ILE A 1 101 ? -33.177 -4.716 43.000 1.00 95.38 101 ILE A CA 1
ATOM 817 C C . ILE A 1 101 ? -32.356 -5.659 42.120 1.00 95.38 101 ILE A C 1
ATOM 819 O O . ILE A 1 101 ? -31.644 -5.195 41.236 1.00 95.38 101 ILE A O 1
ATOM 823 N N . THR A 1 102 ? -32.478 -6.974 42.300 1.00 95.81 102 THR A N 1
ATOM 824 C CA . THR A 1 102 ? -31.749 -7.956 41.479 1.00 95.81 102 THR A CA 1
ATOM 825 C C . THR A 1 102 ? -32.149 -7.882 40.005 1.00 95.81 102 THR A C 1
ATOM 827 O O . THR A 1 102 ? -31.279 -7.910 39.133 1.00 95.81 102 THR A O 1
ATOM 830 N N . ALA A 1 103 ? -33.440 -7.707 39.702 1.00 95.50 103 ALA A N 1
ATOM 831 C CA . ALA A 1 103 ? -33.906 -7.490 38.334 1.00 95.50 103 ALA A CA 1
ATOM 832 C C . ALA A 1 103 ? -33.370 -6.181 37.732 1.00 95.50 103 ALA A C 1
ATOM 834 O O . ALA A 1 103 ? -33.021 -6.151 36.551 1.00 95.50 103 ALA A O 1
ATOM 835 N N . GLN A 1 104 ? -33.287 -5.113 38.528 1.00 95.00 104 GLN A N 1
ATOM 836 C CA . GLN A 1 104 ? -32.758 -3.826 38.087 1.00 95.00 104 GLN A CA 1
ATOM 837 C C . GLN A 1 104 ? -31.250 -3.897 37.829 1.00 95.00 104 GLN A C 1
ATOM 839 O O . GLN A 1 104 ? -30.818 -3.541 36.739 1.00 95.00 104 GLN A O 1
ATOM 844 N N . ILE A 1 105 ? -30.475 -4.463 38.761 1.00 95.75 105 ILE A N 1
ATOM 845 C CA . ILE A 1 105 ? -29.033 -4.701 38.594 1.00 95.75 105 ILE A CA 1
ATOM 846 C C . ILE A 1 105 ? -28.774 -5.508 37.325 1.00 95.75 105 ILE A C 1
ATOM 848 O O . ILE A 1 105 ? -27.879 -5.176 36.554 1.00 95.75 105 ILE A O 1
ATOM 852 N N . ARG A 1 106 ? -29.576 -6.549 37.075 1.00 96.19 106 ARG A N 1
ATOM 853 C CA . ARG A 1 106 ? -29.439 -7.355 35.864 1.00 96.19 106 ARG A CA 1
ATOM 854 C C . ARG A 1 106 ? -29.661 -6.519 34.602 1.00 96.19 106 ARG A C 1
ATOM 856 O O . ARG A 1 106 ? -28.803 -6.543 33.726 1.00 96.19 106 ARG A O 1
ATOM 863 N N . ARG A 1 107 ? -30.752 -5.751 34.518 1.00 96.12 107 ARG A N 1
ATOM 864 C CA . ARG A 1 107 ? -31.013 -4.884 33.354 1.00 96.12 107 ARG A CA 1
ATOM 865 C C . ARG A 1 107 ? -29.932 -3.828 33.156 1.00 96.12 107 ARG A C 1
ATOM 867 O O . ARG A 1 107 ? -29.512 -3.607 32.025 1.00 96.12 107 ARG A O 1
ATOM 874 N N . ASP A 1 108 ? -29.476 -3.206 34.237 1.00 96.12 108 ASP A N 1
ATOM 875 C CA . ASP A 1 108 ? -28.440 -2.177 34.175 1.00 96.12 108 ASP A CA 1
ATOM 876 C C . ASP A 1 108 ? -27.111 -2.789 33.716 1.00 96.12 108 ASP A C 1
ATOM 878 O O . ASP A 1 108 ? -26.477 -2.258 32.809 1.00 96.12 108 ASP A O 1
ATOM 882 N N . SER A 1 109 ? -26.755 -3.976 34.221 1.00 95.00 109 SER A N 1
ATOM 883 C CA . SER A 1 109 ? -25.562 -4.705 33.776 1.00 95.00 109 SER A CA 1
ATOM 884 C C . SER A 1 109 ? -25.634 -5.136 32.307 1.00 95.00 109 SER A C 1
ATOM 886 O O . SER A 1 109 ? -24.643 -5.035 31.589 1.00 95.00 109 SER A O 1
ATOM 888 N N . GLU A 1 110 ? -26.804 -5.573 31.828 1.00 95.88 110 GLU A N 1
ATOM 889 C CA . GLU A 1 110 ? -27.018 -5.948 30.426 1.00 95.88 110 GLU A CA 1
ATOM 890 C C . GLU A 1 110 ? -26.926 -4.714 29.509 1.00 95.88 110 GLU A C 1
ATOM 892 O O . GLU A 1 110 ? -26.303 -4.772 28.448 1.00 95.88 110 GLU A O 1
ATOM 897 N N . SER A 1 111 ? -27.483 -3.579 29.942 1.00 96.25 111 SER A N 1
ATOM 898 C CA . SER A 1 111 ? -27.415 -2.292 29.239 1.00 96.25 111 SER A CA 1
ATOM 899 C C . SER A 1 111 ? -25.988 -1.742 29.167 1.00 96.25 111 SER A C 1
ATOM 901 O O . SER A 1 111 ? -25.521 -1.350 28.095 1.00 96.25 111 SER A O 1
ATOM 903 N N . GLU A 1 112 ? -25.260 -1.746 30.285 1.00 95.88 112 GLU A N 1
ATOM 904 C CA . GLU A 1 112 ? -23.863 -1.312 30.319 1.00 95.88 112 GLU A CA 1
ATOM 905 C C . GLU A 1 112 ? -22.975 -2.232 29.483 1.00 95.88 112 GLU A C 1
ATOM 907 O O . GLU A 1 112 ? -22.182 -1.741 28.682 1.00 95.88 112 GLU A O 1
ATOM 912 N N . ALA A 1 113 ? -23.150 -3.554 29.579 1.00 95.88 113 ALA A N 1
ATOM 913 C CA . ALA A 1 113 ? -22.413 -4.504 28.751 1.00 95.88 113 ALA A CA 1
ATOM 914 C C . ALA A 1 113 ? -22.670 -4.282 27.252 1.00 95.88 113 ALA A C 1
ATOM 916 O O . ALA A 1 113 ? -21.730 -4.315 26.456 1.00 95.88 113 ALA A O 1
ATOM 917 N N . ALA A 1 114 ? -23.919 -4.007 26.860 1.00 96.06 114 ALA A N 1
ATOM 918 C CA . ALA A 1 114 ? -24.257 -3.676 25.479 1.00 96.06 114 ALA A CA 1
ATOM 919 C C . ALA A 1 114 ? -23.567 -2.382 25.019 1.00 96.06 114 ALA A C 1
ATOM 921 O O . ALA A 1 114 ? -22.984 -2.356 23.934 1.00 96.06 114 ALA A O 1
ATOM 922 N N . ARG A 1 115 ? -23.554 -1.339 25.861 1.00 96.88 115 ARG A N 1
ATOM 923 C CA . ARG A 1 115 ? -22.841 -0.084 25.574 1.00 96.88 115 ARG A CA 1
ATOM 924 C C . ARG A 1 115 ? -21.339 -0.294 25.415 1.00 96.88 115 ARG A C 1
ATOM 926 O O . ARG A 1 115 ? -20.773 0.184 24.437 1.00 96.88 115 ARG A O 1
ATOM 933 N N . PHE A 1 116 ? -20.709 -1.042 26.320 1.00 97.00 116 PHE A N 1
ATOM 934 C CA . PHE A 1 116 ? -19.285 -1.367 26.222 1.00 97.00 116 PHE A CA 1
ATOM 935 C C . PHE A 1 116 ? -18.963 -2.153 24.949 1.00 97.00 116 PHE A C 1
ATOM 937 O O . PHE A 1 116 ? -17.967 -1.866 24.287 1.00 97.00 116 PHE A O 1
ATOM 944 N N . LEU A 1 117 ? -19.803 -3.122 24.574 1.00 96.88 117 LEU A N 1
ATOM 945 C CA . LEU A 1 117 ? -19.627 -3.885 23.337 1.00 96.88 117 LEU A CA 1
ATOM 946 C C . LEU A 1 117 ? -19.749 -3.003 22.093 1.00 96.88 117 LEU A C 1
ATOM 948 O O . LEU A 1 117 ? -18.973 -3.163 21.150 1.00 96.88 117 LEU A O 1
ATOM 952 N N . GLU A 1 118 ? -20.706 -2.081 22.076 1.00 97.00 118 GLU A N 1
ATOM 953 C CA . GLU A 1 118 ? -20.898 -1.163 20.958 1.00 97.00 118 GLU A CA 1
ATOM 954 C C . GLU A 1 118 ? -19.745 -0.160 20.843 1.00 97.00 118 GLU A C 1
ATOM 956 O O . GLU A 1 118 ? -19.209 0.042 19.753 1.00 97.00 118 GLU A O 1
ATOM 961 N N . GLU A 1 119 ? -19.281 0.392 21.964 1.00 97.00 119 GLU A N 1
ATOM 962 C CA . GLU A 1 119 ? -18.115 1.273 21.995 1.00 97.00 119 GLU A CA 1
ATOM 963 C C . GLU A 1 119 ? -16.843 0.544 21.544 1.00 97.00 119 GLU A C 1
ATOM 965 O O . GLU A 1 119 ? -16.134 1.033 20.663 1.00 97.00 119 GLU A O 1
ATOM 970 N N . ALA A 1 120 ? -16.595 -0.664 22.058 1.00 96.50 120 ALA A N 1
ATOM 971 C CA . ALA A 1 120 ? -15.462 -1.487 21.645 1.00 96.50 120 ALA A CA 1
ATOM 972 C C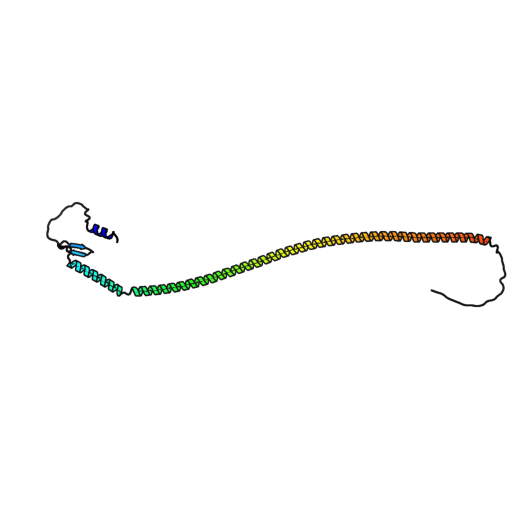 . ALA A 1 120 ? -15.521 -1.826 20.148 1.00 96.50 120 ALA A C 1
ATOM 974 O O . ALA A 1 120 ? -14.501 -1.791 19.457 1.00 96.50 120 ALA A O 1
ATOM 975 N N . ARG A 1 121 ? -16.716 -2.111 19.615 1.00 96.81 121 ARG A N 1
ATOM 976 C CA . ARG A 1 121 ? -16.914 -2.366 18.184 1.00 96.81 121 ARG A CA 1
ATOM 977 C C . ARG A 1 121 ? -16.622 -1.125 17.347 1.00 96.81 121 ARG A C 1
ATOM 979 O O . ARG A 1 121 ? -15.939 -1.242 16.330 1.00 96.81 121 ARG A O 1
ATOM 986 N N . ASN A 1 122 ? -17.096 0.043 17.770 1.00 97.25 122 ASN A N 1
ATOM 987 C CA . ASN A 1 122 ? -16.855 1.304 17.071 1.00 97.25 122 ASN A CA 1
ATOM 988 C C . ASN A 1 122 ? -15.369 1.682 17.096 1.00 97.25 122 ASN A C 1
ATOM 990 O O . ASN A 1 122 ? -14.813 2.041 16.059 1.00 97.25 122 ASN A O 1
ATOM 994 N N . GLN A 1 123 ? -14.699 1.523 18.240 1.00 97.25 123 GLN A N 1
ATOM 995 C CA . GLN A 1 123 ? -13.254 1.732 18.355 1.00 97.25 123 GLN A CA 1
ATOM 996 C C . GLN A 1 123 ? -12.477 0.763 17.457 1.00 97.25 123 GLN A C 1
ATOM 998 O O . GLN A 1 123 ? -11.612 1.193 16.696 1.00 97.25 123 GLN A O 1
ATOM 1003 N N . ALA A 1 124 ? -12.821 -0.529 17.466 1.00 96.12 124 ALA A N 1
ATOM 1004 C CA . ALA A 1 124 ? -12.186 -1.519 16.601 1.00 96.12 124 ALA A CA 1
ATOM 1005 C C . ALA A 1 124 ? -12.375 -1.188 15.112 1.00 96.12 124 ALA A C 1
ATOM 1007 O O . ALA A 1 124 ? -11.427 -1.276 14.332 1.00 96.12 124 ALA A O 1
ATOM 1008 N N . GLN A 1 125 ? -13.573 -0.761 14.706 1.00 96.88 125 GLN A N 1
ATOM 1009 C CA . GLN A 1 125 ? -13.832 -0.321 13.334 1.00 96.88 125 GLN A CA 1
ATOM 1010 C C . GLN A 1 125 ? -13.037 0.938 12.968 1.00 96.88 125 GLN A C 1
ATOM 1012 O O . GLN A 1 125 ? -12.487 0.996 11.868 1.00 96.88 125 GLN A O 1
ATOM 1017 N N . GLY A 1 126 ? -12.924 1.903 13.885 1.00 97.06 126 GLY A N 1
ATOM 1018 C CA . GLY A 1 126 ? -12.098 3.097 13.711 1.00 97.06 126 GLY A CA 1
ATOM 1019 C C . GLY A 1 126 ? -10.623 2.754 13.499 1.00 97.06 126 GLY A C 1
ATOM 1020 O O . GLY A 1 126 ? -10.023 3.210 12.528 1.00 97.06 126 GLY A O 1
ATOM 1021 N N . ILE A 1 127 ? -10.070 1.869 14.333 1.00 96.81 127 ILE A N 1
ATOM 1022 C CA . ILE A 1 127 ? -8.686 1.390 14.211 1.00 96.81 127 ILE A CA 1
ATOM 1023 C C . ILE A 1 127 ? -8.478 0.664 12.879 1.00 96.81 127 ILE A C 1
ATOM 1025 O O . ILE A 1 127 ? -7.496 0.922 12.190 1.00 96.81 127 ILE A O 1
ATOM 1029 N N . ILE A 1 128 ? -9.405 -0.211 12.470 1.00 96.31 128 ILE A N 1
ATOM 1030 C CA . ILE A 1 128 ? -9.309 -0.917 11.183 1.00 96.31 128 ILE A CA 1
ATOM 1031 C C . ILE A 1 128 ? -9.341 0.071 10.012 1.00 96.31 128 ILE A C 1
ATOM 1033 O O . ILE A 1 128 ? -8.577 -0.087 9.059 1.00 96.31 128 ILE A O 1
ATOM 1037 N N . ALA A 1 129 ? -10.217 1.076 10.056 1.00 96.50 129 ALA A N 1
ATOM 1038 C CA . ALA A 1 129 ? -10.307 2.090 9.011 1.00 96.50 129 ALA A CA 1
ATOM 1039 C C . ALA A 1 129 ? -9.023 2.927 8.928 1.00 96.50 129 ALA A C 1
ATOM 1041 O O . ALA A 1 129 ? -8.497 3.126 7.833 1.00 96.50 129 ALA A O 1
ATOM 1042 N N . GLN A 1 130 ? -8.486 3.349 10.074 1.00 96.38 130 GLN A N 1
ATOM 1043 C CA . GLN A 1 130 ? -7.245 4.112 10.143 1.00 96.38 130 GLN A CA 1
ATOM 1044 C C . GLN A 1 130 ? -6.044 3.285 9.666 1.00 96.38 130 GLN A C 1
ATOM 1046 O O . GLN A 1 130 ? -5.310 3.732 8.789 1.00 96.38 130 GLN A O 1
ATOM 1051 N N . ALA A 1 131 ? -5.902 2.045 10.138 1.00 95.44 131 ALA A N 1
ATOM 1052 C CA . ALA A 1 131 ? -4.842 1.139 9.701 1.00 95.44 131 ALA A CA 1
ATOM 1053 C C . ALA A 1 131 ? -4.908 0.862 8.191 1.00 95.44 131 ALA A C 1
ATOM 1055 O O . ALA A 1 131 ? -3.878 0.786 7.526 1.00 95.44 131 ALA A O 1
ATOM 1056 N N . ARG A 1 132 ? -6.116 0.747 7.619 1.00 96.00 132 ARG A N 1
ATOM 1057 C CA . ARG A 1 132 ? -6.290 0.629 6.164 1.00 96.00 132 ARG A CA 1
ATOM 1058 C C . ARG A 1 132 ? -5.853 1.893 5.435 1.00 96.00 132 ARG A C 1
ATOM 1060 O O . ARG A 1 132 ? -5.150 1.775 4.439 1.00 96.00 132 ARG A O 1
ATOM 1067 N N . ALA A 1 133 ? -6.249 3.071 5.912 1.00 96.38 133 ALA A N 1
ATOM 1068 C CA . ALA A 1 133 ? -5.857 4.338 5.300 1.00 96.38 133 ALA A CA 1
ATOM 1069 C C . ALA A 1 133 ? -4.329 4.514 5.312 1.00 96.38 133 ALA A C 1
ATOM 1071 O O . ALA A 1 133 ? -3.732 4.766 4.265 1.00 96.38 133 ALA A O 1
ATOM 1072 N N . GLU A 1 134 ? -3.688 4.277 6.457 1.00 96.06 134 GLU A N 1
ATOM 1073 C CA . GLU A 1 134 ? -2.230 4.335 6.607 1.00 96.06 134 GLU A CA 1
ATOM 1074 C C . GLU A 1 134 ? -1.528 3.312 5.704 1.00 96.06 134 GLU A C 1
ATOM 1076 O O . GLU A 1 134 ? -0.611 3.669 4.966 1.00 96.06 134 GLU A O 1
ATOM 1081 N N . ALA A 1 135 ? -2.009 2.064 5.665 1.00 94.06 135 ALA A N 1
ATOM 1082 C CA . ALA A 1 135 ? -1.460 1.041 4.776 1.00 94.06 135 ALA A CA 1
ATOM 1083 C C . ALA A 1 135 ? -1.575 1.437 3.296 1.00 94.06 135 ALA A C 1
ATOM 1085 O O . ALA A 1 135 ? -0.623 1.261 2.539 1.00 94.06 135 ALA A O 1
ATOM 1086 N N . THR A 1 136 ? -2.710 2.006 2.871 1.00 95.19 136 THR A N 1
ATOM 1087 C CA . THR A 1 136 ? -2.870 2.485 1.487 1.00 95.19 136 THR A CA 1
ATOM 1088 C C . THR A 1 136 ? -1.970 3.673 1.171 1.00 95.19 136 THR A C 1
ATOM 1090 O O . THR A 1 136 ? -1.454 3.761 0.059 1.00 95.19 136 THR A O 1
ATOM 1093 N N . GLN A 1 137 ? -1.737 4.561 2.138 1.00 96.50 137 GLN A N 1
ATOM 1094 C CA . GLN A 1 137 ? -0.857 5.709 1.965 1.00 96.50 137 GLN A CA 1
ATOM 1095 C C . GLN A 1 137 ? 0.603 5.271 1.823 1.00 96.50 137 GLN A C 1
ATOM 1097 O O . GLN A 1 137 ? 1.277 5.710 0.894 1.00 96.50 137 GLN A O 1
ATOM 1102 N N . ILE A 1 138 ? 1.072 4.377 2.699 1.00 95.31 138 ILE A N 1
ATOM 1103 C CA . ILE A 1 138 ? 2.431 3.826 2.637 1.00 95.31 138 ILE A CA 1
ATOM 1104 C C . ILE A 1 138 ? 2.621 3.056 1.329 1.00 95.31 138 ILE A C 1
ATOM 1106 O O . ILE A 1 138 ? 3.576 3.318 0.603 1.00 95.31 138 ILE A O 1
ATOM 1110 N N . ALA A 1 139 ? 1.674 2.186 0.964 1.00 93.94 139 ALA A N 1
ATOM 1111 C CA . ALA A 1 139 ? 1.730 1.453 -0.299 1.00 93.94 139 ALA A CA 1
ATOM 1112 C C . ALA A 1 139 ? 1.755 2.391 -1.520 1.00 93.94 139 ALA A C 1
ATOM 1114 O O . ALA A 1 139 ? 2.472 2.128 -2.483 1.00 93.94 139 ALA A O 1
ATOM 1115 N N . GLY A 1 140 ? 1.008 3.501 -1.479 1.00 96.44 140 GLY A N 1
ATOM 1116 C CA . GLY A 1 140 ? 1.038 4.532 -2.517 1.00 96.44 140 GLY A CA 1
ATOM 1117 C C . GLY A 1 140 ? 2.406 5.209 -2.629 1.00 96.44 140 GLY A C 1
ATOM 1118 O O . GLY A 1 140 ? 2.960 5.292 -3.723 1.00 96.44 140 GLY A O 1
ATOM 1119 N N . GLN A 1 141 ? 2.986 5.623 -1.501 1.00 96.06 141 GLN A N 1
ATOM 1120 C CA . GLN A 1 141 ? 4.315 6.243 -1.458 1.00 96.06 141 GLN A CA 1
ATOM 1121 C C . GLN A 1 141 ? 5.414 5.290 -1.943 1.00 96.06 141 GLN A C 1
ATOM 1123 O O . GLN A 1 141 ? 6.288 5.689 -2.714 1.00 96.06 141 GLN A O 1
ATOM 1128 N N . GLU A 1 142 ? 5.364 4.023 -1.535 1.00 95.50 142 GLU A N 1
ATOM 1129 C CA . GLU A 1 142 ? 6.307 3.002 -1.993 1.00 95.50 142 GLU A CA 1
ATOM 1130 C C . GLU A 1 142 ? 6.162 2.733 -3.494 1.00 95.50 142 GLU A C 1
ATOM 1132 O O . GLU A 1 142 ? 7.165 2.668 -4.208 1.00 95.50 142 GLU A O 1
ATOM 1137 N N . ALA A 1 143 ? 4.930 2.640 -4.004 1.00 95.69 143 ALA A N 1
ATOM 1138 C CA . ALA A 1 143 ? 4.679 2.470 -5.431 1.00 95.69 143 ALA A CA 1
ATOM 1139 C C . ALA A 1 143 ? 5.219 3.656 -6.248 1.00 95.69 143 ALA A C 1
ATOM 1141 O O . ALA A 1 143 ? 5.890 3.451 -7.263 1.00 95.69 143 ALA A O 1
ATOM 1142 N N . GLU A 1 144 ? 4.993 4.891 -5.794 1.00 96.06 144 GLU A N 1
ATOM 1143 C CA . GLU A 1 144 ? 5.549 6.090 -6.427 1.00 96.06 144 GLU A CA 1
ATOM 1144 C C . GLU A 1 144 ? 7.082 6.100 -6.394 1.00 96.06 144 GLU A C 1
ATOM 1146 O O . GLU A 1 144 ? 7.716 6.387 -7.413 1.00 96.06 144 GLU A O 1
ATOM 1151 N N . ALA A 1 145 ? 7.693 5.719 -5.270 1.00 96.56 145 ALA A N 1
ATOM 1152 C CA . ALA A 1 145 ? 9.144 5.624 -5.144 1.00 96.56 145 ALA A CA 1
ATOM 1153 C C . ALA A 1 145 ? 9.738 4.572 -6.098 1.00 96.56 145 ALA A C 1
ATOM 1155 O O . ALA A 1 145 ? 10.748 4.832 -6.763 1.00 96.56 145 ALA A O 1
ATOM 1156 N N . ILE A 1 146 ? 9.096 3.405 -6.224 1.00 95.56 146 ILE A N 1
ATOM 1157 C CA . ILE A 1 146 ? 9.500 2.350 -7.163 1.00 95.56 146 ILE A CA 1
ATOM 1158 C C . ILE A 1 146 ? 9.378 2.843 -8.606 1.00 95.56 146 ILE A C 1
ATOM 1160 O O . ILE A 1 146 ? 10.305 2.655 -9.399 1.00 95.56 146 ILE A O 1
ATOM 1164 N N . LEU A 1 147 ? 8.272 3.505 -8.957 1.00 96.38 147 LEU A N 1
ATOM 1165 C CA . LEU A 1 147 ? 8.070 4.062 -10.294 1.00 96.38 147 LEU A CA 1
ATOM 1166 C C . LEU A 1 147 ? 9.104 5.143 -10.618 1.00 96.38 147 LEU A C 1
ATOM 1168 O O . LEU A 1 147 ? 9.668 5.133 -11.712 1.00 96.38 147 LEU A O 1
ATOM 1172 N N . ALA A 1 148 ? 9.410 6.037 -9.678 1.00 96.88 148 ALA A N 1
ATOM 1173 C CA . ALA A 1 148 ? 10.438 7.059 -9.852 1.00 96.88 148 ALA A CA 1
ATOM 1174 C C . ALA A 1 148 ? 11.831 6.437 -10.052 1.00 96.88 148 ALA A C 1
ATOM 1176 O O . ALA A 1 148 ? 12.562 6.817 -10.971 1.00 96.88 148 ALA A O 1
ATOM 1177 N N . ALA A 1 149 ? 12.187 5.431 -9.247 1.00 96.31 149 ALA A N 1
ATOM 1178 C CA . ALA A 1 149 ? 13.447 4.707 -9.391 1.00 96.31 149 ALA A CA 1
ATOM 1179 C C . ALA A 1 149 ? 13.529 3.943 -10.724 1.00 96.31 149 ALA A C 1
ATOM 1181 O O . ALA A 1 149 ? 14.583 3.921 -11.364 1.00 96.31 149 ALA A O 1
ATOM 1182 N N . SER A 1 150 ? 12.420 3.340 -11.160 1.00 95.38 150 SER A N 1
ATOM 1183 C CA . SER A 1 150 ? 12.315 2.650 -12.446 1.00 95.38 150 SER A CA 1
ATOM 1184 C C . SER A 1 150 ? 12.477 3.617 -13.621 1.00 95.38 150 SER A C 1
ATOM 1186 O O . SER A 1 150 ? 13.294 3.358 -14.503 1.00 95.38 150 SER A O 1
ATOM 1188 N N . ARG A 1 151 ? 11.803 4.777 -13.592 1.00 96.56 151 ARG A N 1
ATOM 1189 C CA . ARG A 1 151 ? 11.948 5.832 -14.612 1.00 96.56 151 ARG A CA 1
ATOM 1190 C C . ARG A 1 151 ? 13.386 6.315 -14.729 1.00 96.56 151 ARG A C 1
ATOM 1192 O O . ARG A 1 151 ? 13.931 6.318 -15.824 1.00 96.56 151 ARG A O 1
ATOM 1199 N N . LYS A 1 152 ? 14.041 6.610 -13.604 1.00 97.00 152 LYS A N 1
ATOM 1200 C CA . LYS A 1 152 ? 15.450 7.027 -13.605 1.00 97.00 152 LYS A CA 1
ATOM 1201 C C . LYS A 1 152 ? 16.368 5.964 -14.217 1.00 97.00 152 LYS A C 1
ATOM 1203 O O . LYS A 1 152 ? 17.280 6.290 -14.970 1.00 97.00 152 LYS A O 1
ATOM 1208 N N . LYS A 1 153 ? 16.138 4.680 -13.916 1.00 96.31 153 LYS A N 1
ATOM 1209 C CA . LYS A 1 153 ? 16.894 3.576 -14.532 1.00 96.31 153 LYS A CA 1
ATOM 1210 C C . LYS A 1 153 ? 16.626 3.467 -16.034 1.00 96.31 153 LYS A C 1
ATOM 1212 O O . LYS A 1 153 ? 17.570 3.239 -16.785 1.00 96.31 153 LYS A O 1
ATOM 1217 N N . ALA A 1 154 ? 15.378 3.646 -16.460 1.00 95.56 154 ALA A N 1
ATOM 1218 C CA . ALA A 1 154 ? 15.008 3.642 -17.870 1.00 95.56 154 ALA A CA 1
ATOM 1219 C C . ALA A 1 154 ? 15.678 4.796 -18.633 1.00 95.56 154 ALA A C 1
ATOM 1221 O O . ALA A 1 154 ? 16.268 4.555 -19.679 1.00 95.56 154 ALA A O 1
ATOM 1222 N N . GLU A 1 155 ? 15.688 6.008 -18.074 1.00 96.31 155 GLU A N 1
ATOM 1223 C CA . GLU A 1 155 ? 16.376 7.169 -18.657 1.00 96.31 155 GLU A CA 1
ATOM 1224 C C . GLU A 1 155 ? 17.888 6.937 -18.798 1.00 96.31 155 GLU A C 1
ATOM 1226 O O . GLU A 1 155 ? 18.475 7.245 -19.835 1.00 96.31 155 GLU A O 1
ATOM 1231 N N . ILE A 1 156 ? 18.530 6.348 -17.781 1.00 96.12 156 ILE A N 1
ATOM 1232 C CA . ILE A 1 156 ? 19.956 5.995 -17.845 1.00 96.12 156 ILE A CA 1
ATOM 1233 C C . ILE A 1 156 ? 20.207 4.962 -18.949 1.00 96.12 156 ILE A C 1
ATOM 1235 O O . ILE A 1 156 ? 21.141 5.125 -19.734 1.00 96.12 156 ILE A O 1
ATOM 1239 N N . ALA A 1 157 ? 19.382 3.916 -19.027 1.00 95.25 157 ALA A N 1
ATOM 1240 C CA . ALA A 1 157 ? 19.507 2.886 -20.053 1.00 95.25 157 ALA A CA 1
ATOM 1241 C C . ALA A 1 157 ? 19.297 3.467 -21.461 1.00 95.25 157 ALA A C 1
ATOM 1243 O O . ALA A 1 157 ? 20.081 3.189 -22.364 1.00 95.25 157 ALA A O 1
ATOM 1244 N N . GLU A 1 158 ? 18.298 4.331 -21.644 1.00 95.38 158 GLU A N 1
ATOM 1245 C CA . GLU A 1 158 ? 18.053 5.027 -22.907 1.00 95.38 158 GLU A CA 1
ATOM 1246 C C . GLU A 1 158 ? 19.240 5.921 -23.296 1.00 95.38 158 GLU A C 1
ATOM 1248 O O . GLU A 1 158 ? 19.678 5.911 -24.448 1.00 95.38 158 GLU A O 1
ATOM 1253 N N . GLY A 1 159 ? 19.819 6.644 -22.332 1.00 96.31 159 GLY A N 1
ATOM 1254 C CA . GLY A 1 159 ? 21.034 7.433 -22.531 1.00 96.31 159 GLY A CA 1
ATOM 1255 C C . GLY A 1 159 ? 22.232 6.581 -22.963 1.00 96.31 159 GLY A C 1
ATOM 1256 O O . GLY A 1 159 ? 22.930 6.936 -23.914 1.00 96.31 159 GLY A O 1
ATOM 1257 N N . GLN A 1 160 ? 22.442 5.429 -22.322 1.00 96.12 160 GLN A N 1
ATOM 1258 C CA . GLN A 1 160 ? 23.506 4.485 -22.682 1.00 96.12 160 GLN A CA 1
ATOM 1259 C C . GLN A 1 160 ? 23.306 3.893 -24.080 1.00 96.12 160 GLN A C 1
ATOM 1261 O O . GLN A 1 160 ? 24.255 3.850 -24.862 1.00 96.12 160 GLN A O 1
ATOM 1266 N N . VAL A 1 161 ? 22.078 3.492 -24.424 1.00 95.50 161 VAL A N 1
ATOM 1267 C CA . VAL A 1 161 ? 21.744 2.966 -25.756 1.00 95.50 161 VAL A CA 1
ATOM 1268 C C . VAL A 1 161 ? 21.969 4.029 -26.829 1.00 95.50 161 VAL A C 1
ATOM 1270 O O . VAL A 1 161 ? 22.573 3.731 -27.859 1.00 95.50 161 VAL A O 1
ATOM 1273 N N . ARG A 1 162 ? 21.553 5.280 -26.591 1.00 96.88 162 ARG A N 1
ATOM 1274 C CA . ARG A 1 162 ? 21.817 6.395 -27.517 1.00 96.88 162 ARG A CA 1
ATOM 1275 C C . ARG A 1 162 ? 23.310 6.610 -27.734 1.00 96.88 162 ARG A C 1
ATOM 1277 O O . ARG A 1 162 ? 23.740 6.730 -28.879 1.00 96.88 162 ARG A O 1
ATOM 1284 N N . LEU A 1 163 ? 24.096 6.626 -26.659 1.00 97.19 163 LEU A N 1
ATOM 1285 C CA . LEU A 1 163 ? 25.545 6.798 -26.744 1.00 97.19 163 LEU A CA 1
ATOM 1286 C C . LEU A 1 163 ? 26.205 5.634 -27.499 1.00 97.19 163 LEU A C 1
ATOM 1288 O O . LEU A 1 163 ? 27.027 5.854 -28.385 1.00 97.19 163 LEU A O 1
ATOM 1292 N N . GLN A 1 164 ? 25.804 4.393 -27.216 1.00 96.69 164 GLN A N 1
ATOM 1293 C CA . GLN A 1 164 ? 26.305 3.217 -27.926 1.00 96.69 164 GLN A CA 1
ATOM 1294 C C . GLN A 1 164 ? 25.941 3.248 -29.416 1.00 96.69 164 GLN A C 1
ATOM 1296 O O . GLN A 1 164 ? 26.786 2.940 -30.257 1.00 96.69 164 GLN A O 1
ATOM 1301 N N . ALA A 1 165 ? 24.715 3.652 -29.756 1.00 96.06 165 ALA A N 1
ATOM 1302 C CA . ALA A 1 165 ? 24.281 3.801 -31.140 1.00 96.06 165 ALA A CA 1
ATOM 1303 C C . ALA A 1 165 ? 25.102 4.871 -31.877 1.00 96.06 165 ALA A C 1
ATOM 1305 O O . ALA A 1 165 ? 25.540 4.632 -33.002 1.00 96.06 165 ALA A O 1
ATOM 1306 N N . GLN A 1 166 ? 25.380 6.013 -31.239 1.00 97.00 166 GLN A N 1
ATOM 1307 C CA . GLN A 1 166 ? 26.246 7.052 -31.807 1.00 97.00 166 GLN A CA 1
ATOM 1308 C C . GLN A 1 166 ? 27.665 6.534 -32.062 1.00 97.00 166 GLN A C 1
ATOM 1310 O O . GLN A 1 166 ? 28.179 6.687 -33.168 1.00 97.00 166 GLN A O 1
ATOM 1315 N N . LEU A 1 167 ? 28.262 5.837 -31.093 1.00 97.19 167 LEU A N 1
ATOM 1316 C CA . LEU A 1 167 ? 29.588 5.235 -31.260 1.00 97.19 167 LEU A CA 1
ATOM 1317 C C . LEU A 1 167 ? 29.616 4.195 -32.390 1.00 97.19 167 LEU A C 1
ATOM 1319 O O . LEU A 1 167 ? 30.576 4.135 -33.160 1.00 97.19 167 LEU A O 1
ATOM 1323 N N . MET A 1 168 ? 28.566 3.379 -32.526 1.00 96.25 168 MET A N 1
ATOM 1324 C CA . MET A 1 168 ? 28.448 2.423 -33.631 1.00 96.25 168 MET A CA 1
ATOM 1325 C C . MET A 1 168 ? 28.337 3.124 -34.987 1.00 96.25 168 MET A C 1
ATOM 1327 O O . MET A 1 168 ? 28.985 2.691 -35.939 1.00 96.25 168 MET A O 1
ATOM 1331 N N . LEU A 1 169 ? 27.571 4.216 -35.074 1.00 96.62 169 LEU A N 1
ATOM 1332 C CA . LEU A 1 169 ? 27.456 5.020 -36.292 1.00 96.62 169 LEU A CA 1
ATOM 1333 C C . LEU A 1 169 ? 28.793 5.659 -36.678 1.00 96.62 169 LEU A C 1
ATOM 1335 O O . LEU A 1 169 ? 29.186 5.595 -37.842 1.00 96.62 169 LEU A O 1
ATOM 1339 N N . GLU A 1 170 ? 29.522 6.230 -35.720 1.00 96.25 170 GLU A N 1
ATOM 1340 C CA . GLU A 1 170 ? 30.850 6.798 -35.969 1.00 96.25 170 GLU A CA 1
ATOM 1341 C C . GLU A 1 170 ? 31.850 5.733 -36.422 1.00 96.25 170 GLU A C 1
ATOM 1343 O O . GLU A 1 170 ? 32.581 5.936 -37.397 1.00 96.25 170 GLU A O 1
ATOM 1348 N N . LYS A 1 171 ? 31.841 4.563 -35.775 1.00 96.38 171 LYS A N 1
ATOM 1349 C CA . LYS A 1 171 ? 32.682 3.430 -36.171 1.00 96.38 171 LYS A CA 1
ATOM 1350 C C . LYS A 1 171 ? 32.353 2.959 -37.588 1.00 96.38 171 LYS A C 1
ATOM 1352 O O . LYS A 1 171 ? 33.269 2.793 -38.391 1.00 96.38 171 LYS A O 1
ATOM 1357 N N . ALA A 1 172 ? 31.071 2.789 -37.909 1.00 95.88 172 ALA A N 1
ATOM 1358 C CA . ALA A 1 172 ? 30.623 2.394 -39.241 1.00 95.88 172 ALA A CA 1
ATOM 1359 C C . ALA A 1 172 ? 31.016 3.437 -40.297 1.00 95.88 172 ALA A C 1
ATOM 1361 O O . ALA A 1 172 ? 31.518 3.082 -41.362 1.00 95.88 172 ALA A O 1
ATOM 1362 N N . ARG A 1 173 ? 3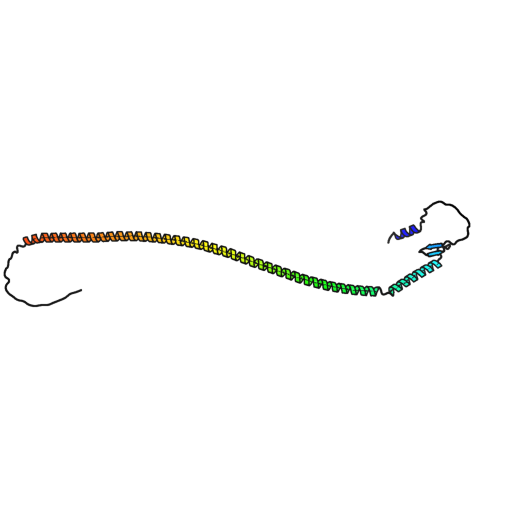0.877 4.731 -39.985 1.00 96.62 173 ARG A N 1
ATOM 1363 C CA . ARG A 1 173 ? 31.305 5.827 -40.864 1.00 96.62 173 ARG A CA 1
ATOM 1364 C C . ARG A 1 173 ? 32.808 5.792 -41.129 1.00 96.62 173 ARG A C 1
ATOM 1366 O O . ARG A 1 173 ? 33.221 5.938 -42.276 1.00 96.62 173 ARG A O 1
ATOM 1373 N N . SER A 1 174 ? 33.617 5.589 -40.091 1.00 96.38 174 SER A N 1
ATOM 1374 C CA . SER A 1 174 ? 35.074 5.481 -40.219 1.00 96.38 174 SER A CA 1
ATOM 1375 C C . SER A 1 174 ? 35.476 4.279 -41.083 1.00 96.38 174 SER A C 1
ATOM 1377 O O . SER A 1 174 ? 36.294 4.411 -41.995 1.00 96.38 174 SER A O 1
ATOM 1379 N N . GLN A 1 175 ? 34.832 3.126 -40.874 1.00 96.19 175 GLN A N 1
ATOM 1380 C CA . GLN A 1 175 ? 35.043 1.930 -41.693 1.00 96.19 175 GLN A CA 1
ATOM 1381 C C . GLN A 1 175 ? 34.663 2.165 -43.158 1.00 96.19 175 GLN A C 1
ATOM 1383 O O . GLN A 1 175 ? 35.468 1.885 -44.044 1.00 96.19 175 GLN A O 1
ATOM 1388 N N . LEU A 1 176 ? 33.488 2.745 -43.422 1.00 95.44 176 LEU 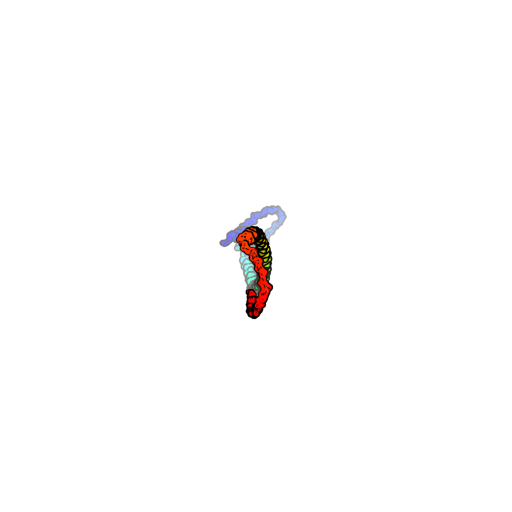A N 1
ATOM 1389 C CA . LEU A 1 176 ? 33.058 3.101 -44.776 1.00 95.44 176 LEU A CA 1
ATOM 1390 C C . LEU A 1 176 ? 34.036 4.065 -45.447 1.00 95.44 176 LEU A C 1
ATOM 1392 O O . LEU A 1 176 ? 34.402 3.861 -46.598 1.00 95.44 176 LEU A O 1
ATOM 1396 N N . GLN A 1 177 ? 34.514 5.085 -44.734 1.00 96.25 177 GLN A N 1
ATOM 1397 C CA . GLN A 1 177 ? 35.502 6.014 -45.275 1.00 96.25 177 GLN A CA 1
ATOM 1398 C C . GLN A 1 177 ? 36.821 5.310 -45.624 1.00 96.25 177 GLN A C 1
ATOM 1400 O O . GLN A 1 177 ? 37.436 5.630 -46.643 1.00 96.25 177 GLN A O 1
ATOM 1405 N N . GLY A 1 178 ? 37.248 4.345 -44.805 1.00 96.88 178 GLY A N 1
ATOM 1406 C CA . GLY A 1 178 ? 38.390 3.480 -45.096 1.00 96.88 178 GLY A CA 1
ATOM 1407 C C . GLY A 1 178 ? 38.184 2.652 -46.367 1.00 96.88 178 GLY A C 1
ATOM 1408 O O . GLY A 1 178 ? 39.041 2.681 -47.249 1.00 96.88 178 GLY A O 1
ATOM 1409 N N . HIS A 1 179 ? 37.031 1.987 -46.494 1.00 96.00 179 HIS A N 1
ATOM 1410 C CA . HIS A 1 179 ? 36.672 1.205 -47.681 1.00 96.00 179 HIS A CA 1
ATOM 1411 C C . HIS A 1 179 ? 36.616 2.065 -48.945 1.00 96.00 179 HIS A C 1
ATOM 1413 O O . HIS A 1 179 ? 37.264 1.723 -49.927 1.00 96.00 179 HIS A O 1
ATOM 1419 N N . ILE A 1 180 ? 35.952 3.224 -48.898 1.00 95.81 180 ILE A N 1
ATOM 1420 C CA . ILE A 1 180 ? 35.863 4.155 -50.034 1.00 95.81 180 ILE A CA 1
ATOM 1421 C C . ILE A 1 180 ? 37.256 4.622 -50.469 1.00 95.81 180 ILE A C 1
ATOM 1423 O O . ILE A 1 180 ? 37.555 4.662 -51.659 1.00 95.81 180 ILE A O 1
ATOM 1427 N N . ARG A 1 181 ? 38.137 4.969 -49.520 1.00 96.19 181 ARG A N 1
ATOM 1428 C CA . ARG A 1 181 ? 39.519 5.362 -49.843 1.00 96.19 181 ARG A CA 1
ATOM 1429 C C . ARG A 1 181 ? 40.300 4.217 -50.477 1.00 96.19 181 ARG A C 1
ATOM 1431 O O . ARG A 1 181 ? 41.031 4.448 -51.438 1.00 96.19 181 ARG A O 1
ATOM 1438 N N . HIS A 1 182 ? 40.154 3.006 -49.945 1.00 97.06 182 HIS A N 1
ATOM 1439 C CA . HIS A 1 182 ? 40.830 1.829 -50.471 1.00 97.06 182 HIS A CA 1
ATOM 1440 C C . HIS A 1 182 ? 40.344 1.489 -51.886 1.00 97.06 182 HIS A C 1
ATOM 1442 O O . HIS A 1 182 ? 41.160 1.451 -52.804 1.00 97.06 182 HIS A O 1
ATOM 1448 N N . GLU A 1 183 ? 39.033 1.353 -52.091 1.00 96.12 183 GLU A N 1
ATOM 1449 C CA . GLU A 1 183 ? 38.430 1.101 -53.405 1.00 96.12 183 GLU A CA 1
ATOM 1450 C C . GLU A 1 183 ? 38.743 2.210 -54.406 1.00 96.12 183 GLU A C 1
ATOM 1452 O O . GLU A 1 183 ? 39.088 1.917 -55.547 1.00 96.12 183 GLU A O 1
ATOM 1457 N N . GLY A 1 184 ? 38.706 3.474 -53.977 1.00 95.50 184 GLY A N 1
ATOM 1458 C CA . GLY A 1 184 ? 39.121 4.603 -54.803 1.00 95.50 184 GLY A CA 1
ATOM 1459 C C . GLY A 1 184 ? 40.574 4.461 -55.252 1.00 95.50 184 GLY A C 1
ATOM 1460 O O . GLY A 1 184 ? 40.865 4.569 -56.439 1.00 95.50 184 GLY A O 1
ATOM 1461 N N . SER A 1 185 ? 41.490 4.145 -54.330 1.00 96.12 185 SER A N 1
ATOM 1462 C CA . SER A 1 185 ? 42.905 3.932 -54.664 1.00 96.12 185 SER A CA 1
ATOM 1463 C C . SER A 1 185 ? 43.123 2.747 -55.613 1.00 96.12 185 SER A C 1
ATOM 1465 O O . SER A 1 185 ? 43.926 2.849 -56.539 1.00 96.12 185 SER A O 1
ATOM 1467 N N . GLU A 1 186 ? 42.379 1.654 -55.437 1.00 95.94 186 GLU A N 1
ATOM 1468 C CA . GLU A 1 186 ? 42.415 0.486 -56.320 1.00 95.94 186 GLU A CA 1
ATOM 1469 C C . GLU A 1 186 ? 41.860 0.810 -57.709 1.00 95.94 186 GLU A C 1
ATOM 1471 O O . GLU A 1 186 ? 42.472 0.458 -58.716 1.00 95.94 186 GLU A O 1
ATOM 1476 N N . ALA A 1 187 ? 40.746 1.541 -57.792 1.00 94.81 187 ALA A N 1
ATOM 1477 C CA . ALA A 1 187 ? 40.180 2.001 -59.055 1.00 94.81 187 ALA A CA 1
ATOM 1478 C C . ALA A 1 187 ? 41.157 2.922 -59.803 1.00 94.81 187 ALA A C 1
ATOM 1480 O O . ALA A 1 187 ? 41.391 2.721 -60.995 1.00 94.81 187 ALA A O 1
ATOM 1481 N N . TYR A 1 188 ? 41.804 3.863 -59.104 1.00 94.25 188 TYR A N 1
ATOM 1482 C CA . TYR A 1 188 ? 42.854 4.701 -59.690 1.00 94.25 188 TYR A CA 1
ATOM 1483 C C . TYR A 1 188 ? 44.047 3.880 -60.184 1.00 94.25 188 TYR A C 1
ATOM 1485 O O . TYR A 1 188 ? 44.543 4.146 -61.275 1.00 94.25 188 TYR A O 1
ATOM 1493 N N . ARG A 1 189 ? 44.499 2.864 -59.435 1.00 96.25 189 ARG A N 1
ATOM 1494 C CA . ARG A 1 189 ? 45.580 1.971 -59.889 1.00 96.25 189 ARG A CA 1
ATOM 1495 C C . ARG A 1 189 ? 45.186 1.172 -61.124 1.00 96.25 189 ARG A C 1
ATOM 1497 O O . ARG A 1 189 ? 45.990 1.071 -62.043 1.00 96.25 189 ARG A O 1
ATOM 1504 N N . ARG A 1 190 ? 43.963 0.634 -61.171 1.00 95.25 190 ARG A N 1
ATOM 1505 C CA . ARG A 1 190 ? 43.452 -0.100 -62.340 1.00 95.25 190 ARG A CA 1
ATOM 1506 C C . ARG A 1 190 ? 43.410 0.787 -63.578 1.00 95.25 190 ARG A C 1
ATOM 1508 O O . ARG A 1 190 ? 43.904 0.376 -64.620 1.00 95.25 190 ARG A O 1
ATOM 1515 N N . LEU A 1 191 ? 42.889 2.008 -63.450 1.00 95.56 191 LEU A N 1
ATOM 1516 C CA . LEU A 1 191 ? 42.878 2.980 -64.545 1.00 95.56 191 LEU A CA 1
ATOM 1517 C C . LEU A 1 191 ? 44.295 3.377 -64.969 1.00 95.56 191 LEU A C 1
ATOM 1519 O O . LEU A 1 191 ? 44.580 3.430 -66.159 1.00 95.56 191 LEU A O 1
ATOM 1523 N N . LEU A 1 192 ? 45.197 3.615 -64.014 1.00 95.69 192 LEU A N 1
ATOM 1524 C CA . LEU A 1 192 ? 46.587 3.951 -64.313 1.00 95.69 192 LEU A CA 1
ATOM 1525 C C . LEU A 1 192 ? 47.305 2.809 -65.043 1.00 95.69 192 LEU A C 1
ATOM 1527 O O . LEU A 1 192 ? 48.071 3.072 -65.963 1.00 95.69 192 LEU A O 1
ATOM 1531 N N . ASN A 1 193 ? 47.064 1.561 -64.646 1.00 95.12 193 ASN A N 1
ATOM 1532 C CA . ASN A 1 193 ? 47.630 0.396 -65.320 1.00 95.12 193 ASN A CA 1
ATOM 1533 C C . ASN A 1 193 ? 47.052 0.246 -66.729 1.00 95.12 193 ASN A C 1
ATOM 1535 O O . ASN A 1 193 ? 47.828 0.161 -67.666 1.00 95.12 193 ASN A O 1
ATOM 1539 N N . ALA A 1 194 ? 45.732 0.361 -66.901 1.00 94.75 194 ALA A N 1
ATOM 1540 C CA . ALA A 1 194 ? 45.110 0.335 -68.225 1.00 94.75 194 ALA A CA 1
ATOM 1541 C C . ALA A 1 194 ? 45.646 1.445 -69.152 1.00 94.75 194 ALA A C 1
ATOM 1543 O O . ALA A 1 194 ? 45.871 1.214 -70.336 1.00 94.75 194 ALA A O 1
ATOM 1544 N N . LEU A 1 195 ? 45.900 2.647 -68.618 1.00 94.00 195 LEU A N 1
ATOM 1545 C CA . LEU A 1 195 ? 46.534 3.736 -69.368 1.00 94.00 195 LEU A CA 1
ATOM 1546 C C . LEU A 1 195 ? 47.992 3.431 -69.731 1.00 94.00 195 LEU A C 1
ATOM 1548 O O . LEU A 1 195 ? 48.429 3.780 -70.825 1.00 94.00 195 LEU A O 1
ATOM 1552 N N . LYS A 1 196 ? 48.754 2.797 -68.833 1.00 94.31 196 LYS A N 1
ATOM 1553 C CA . LYS A 1 196 ? 50.124 2.352 -69.128 1.00 94.31 196 LYS A CA 1
ATOM 1554 C C . LYS A 1 196 ? 50.133 1.271 -70.200 1.00 94.31 196 LYS A C 1
ATOM 1556 O O . LYS A 1 196 ? 50.925 1.384 -71.127 1.00 94.31 196 LYS A O 1
ATOM 1561 N N . ASP A 1 197 ? 49.241 0.292 -70.101 1.00 95.19 197 ASP A N 1
ATOM 1562 C CA . ASP A 1 197 ? 49.103 -0.787 -71.077 1.00 95.19 197 ASP A CA 1
ATOM 1563 C C . ASP A 1 197 ? 48.773 -0.207 -72.461 1.00 95.19 197 ASP A C 1
ATOM 1565 O O . ASP A 1 197 ? 49.487 -0.475 -73.427 1.00 95.19 197 ASP A O 1
ATOM 1569 N N . LEU A 1 198 ? 47.802 0.713 -72.538 1.00 94.31 198 LEU A N 1
ATOM 1570 C CA . LEU A 1 198 ? 47.488 1.448 -73.767 1.00 94.31 198 LEU A CA 1
ATOM 1571 C C . LEU A 1 198 ? 48.692 2.242 -74.296 1.00 94.31 198 LEU A C 1
ATOM 1573 O O . LEU A 1 198 ? 48.924 2.281 -75.500 1.00 94.31 198 LEU A O 1
ATOM 1577 N N . GLY A 1 199 ? 49.474 2.865 -73.411 1.00 93.75 199 GLY A N 1
ATOM 1578 C CA . GLY A 1 199 ? 50.703 3.566 -73.781 1.00 93.75 199 GLY A CA 1
ATOM 1579 C C . GLY A 1 199 ? 51.757 2.633 -74.378 1.00 93.75 199 GLY A C 1
ATOM 1580 O O . GLY A 1 199 ? 52.363 2.967 -75.393 1.00 93.75 199 GLY A O 1
ATOM 1581 N N . THR A 1 200 ? 51.945 1.445 -73.797 1.00 94.62 200 THR A N 1
ATOM 1582 C CA . THR A 1 200 ? 52.858 0.433 -74.350 1.00 94.62 200 THR A CA 1
ATOM 1583 C C . THR A 1 200 ? 52.367 -0.120 -75.683 1.00 94.62 200 THR A C 1
ATOM 1585 O O . THR A 1 200 ? 53.171 -0.371 -76.576 1.00 94.62 200 THR A O 1
ATOM 1588 N N . GLU A 1 201 ? 51.053 -0.262 -75.857 1.00 93.25 201 GLU A N 1
ATOM 1589 C CA . GLU A 1 201 ? 50.461 -0.714 -77.113 1.00 93.25 201 GLU A CA 1
ATOM 1590 C C . GLU A 1 201 ? 50.567 0.359 -78.202 1.00 93.25 201 GLU A C 1
ATOM 1592 O O . GLU A 1 201 ? 50.910 0.047 -79.340 1.00 93.25 201 GLU A O 1
ATOM 1597 N N . ALA A 1 202 ? 50.395 1.635 -77.847 1.00 89.69 202 ALA A N 1
ATOM 1598 C CA . ALA A 1 202 ? 50.641 2.761 -78.742 1.00 89.69 202 ALA A CA 1
ATOM 1599 C C . ALA A 1 202 ? 52.116 2.852 -79.169 1.00 89.69 202 ALA A C 1
ATOM 1601 O O . ALA A 1 202 ? 52.384 3.025 -80.353 1.00 89.69 202 ALA A O 1
ATOM 1602 N N . GLN A 1 203 ? 53.066 2.672 -78.242 1.00 91.25 203 GLN A N 1
ATOM 1603 C CA . GLN A 1 203 ? 54.500 2.611 -78.563 1.00 91.25 203 GLN A CA 1
ATOM 1604 C C . GLN A 1 203 ? 54.831 1.427 -79.466 1.00 91.25 203 GLN A C 1
ATOM 1606 O O . GLN A 1 203 ? 55.560 1.573 -80.439 1.00 91.25 203 GLN A O 1
ATOM 1611 N N . ARG A 1 204 ? 54.260 0.253 -79.186 1.00 90.56 204 ARG A N 1
ATOM 1612 C CA . ARG A 1 204 ? 54.431 -0.919 -80.043 1.00 90.56 204 ARG A CA 1
ATOM 1613 C C . ARG A 1 204 ? 53.889 -0.666 -81.447 1.00 90.56 204 ARG A C 1
ATOM 1615 O O . ARG A 1 204 ? 54.543 -1.039 -82.416 1.00 90.56 204 ARG A O 1
ATOM 1622 N N . LEU A 1 205 ? 52.717 -0.041 -81.563 1.00 88.94 205 LEU A N 1
ATOM 1623 C CA . LEU A 1 205 ? 52.173 0.365 -82.854 1.00 88.94 205 LEU A CA 1
ATOM 1624 C C . LEU A 1 205 ? 53.109 1.358 -83.538 1.00 88.94 205 LEU A C 1
ATOM 1626 O O . LEU A 1 205 ? 53.390 1.179 -84.714 1.00 88.94 205 LEU A O 1
ATOM 1630 N N . GLU A 1 206 ? 53.625 2.361 -82.831 1.00 89.00 206 GLU A N 1
ATOM 1631 C CA . GLU A 1 206 ? 54.593 3.316 -83.375 1.00 89.00 206 GLU A CA 1
ATOM 1632 C C . GLU A 1 206 ? 55.863 2.617 -83.887 1.00 89.00 206 GLU A C 1
ATOM 1634 O O . GLU A 1 206 ? 56.270 2.858 -85.021 1.00 89.00 206 GLU A O 1
ATOM 1639 N N . ASP A 1 207 ? 56.429 1.680 -83.126 1.00 88.44 207 ASP A N 1
ATOM 1640 C CA . ASP A 1 207 ? 57.569 0.862 -83.550 1.00 88.44 207 ASP A CA 1
ATOM 1641 C C . ASP A 1 207 ? 57.233 0.009 -84.785 1.00 88.44 207 ASP A C 1
ATOM 1643 O O . ASP A 1 207 ? 58.030 -0.092 -85.721 1.00 88.44 207 ASP A O 1
ATOM 1647 N N . GLU A 1 208 ? 56.050 -0.612 -84.824 1.00 86.44 208 GLU A N 1
ATOM 1648 C CA . GLU A 1 208 ? 55.562 -1.355 -85.992 1.00 86.44 208 GLU A CA 1
ATOM 1649 C C . GLU A 1 208 ? 55.393 -0.430 -87.209 1.00 86.44 208 GLU A C 1
ATOM 1651 O O . GLU A 1 208 ? 55.787 -0.791 -88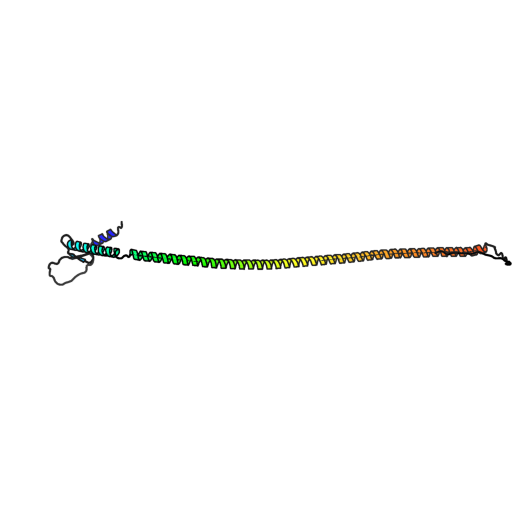.322 1.00 86.44 208 GLU A O 1
ATOM 1656 N N . TRP A 1 209 ? 54.877 0.782 -87.002 1.00 80.75 209 TRP A N 1
ATOM 1657 C CA . TRP A 1 209 ? 54.742 1.823 -88.016 1.00 80.75 209 TRP A CA 1
ATOM 1658 C C . TRP A 1 209 ? 56.083 2.363 -88.492 1.00 80.75 209 TRP A C 1
ATOM 1660 O O . TRP A 1 209 ? 56.171 2.681 -89.666 1.00 80.75 209 TRP A O 1
ATOM 1670 N N . GLN A 1 210 ? 57.118 2.450 -87.657 1.00 82.19 210 GLN A N 1
ATOM 1671 C CA . GLN A 1 210 ? 58.470 2.844 -88.075 1.00 82.19 210 GLN A CA 1
ATOM 1672 C C . GLN A 1 210 ? 59.197 1.708 -88.812 1.00 82.19 210 GLN A C 1
ATOM 1674 O O . GLN A 1 210 ? 59.961 1.953 -89.747 1.00 82.19 210 GLN A O 1
ATOM 1679 N N . ARG A 1 211 ? 58.920 0.449 -88.451 1.00 76.31 211 ARG A N 1
ATOM 1680 C CA . ARG A 1 211 ? 59.465 -0.739 -89.133 1.00 76.31 211 ARG A CA 1
ATOM 1681 C C . ARG A 1 211 ? 58.819 -1.009 -90.492 1.00 76.31 211 ARG A C 1
ATOM 1683 O O . ARG A 1 211 ? 59.472 -1.580 -91.360 1.00 76.31 211 ARG A O 1
ATOM 1690 N N . ARG A 1 212 ? 57.559 -0.620 -90.704 1.00 67.56 212 ARG A N 1
ATOM 1691 C CA . ARG A 1 212 ? 56.869 -0.772 -92.000 1.00 67.56 212 ARG A CA 1
ATOM 1692 C C . ARG A 1 212 ? 57.531 -0.008 -93.159 1.00 67.56 212 ARG A C 1
ATOM 1694 O O . ARG A 1 212 ? 57.732 -0.643 -94.185 1.00 67.56 212 ARG A O 1
ATOM 1701 N N . PRO A 1 213 ? 57.924 1.275 -93.038 1.00 59.12 213 PRO A N 1
ATOM 1702 C CA . PRO A 1 213 ? 58.729 1.955 -94.038 1.00 59.12 213 PRO A CA 1
ATOM 1703 C C . PRO A 1 213 ? 60.036 1.207 -94.276 1.00 59.12 213 PRO A C 1
ATOM 1705 O O . PRO A 1 213 ? 60.349 0.937 -95.422 1.00 59.12 213 PRO A O 1
ATOM 1708 N N . ALA A 1 214 ? 60.756 0.788 -93.229 1.00 55.94 214 ALA A N 1
ATOM 1709 C CA . ALA A 1 214 ? 62.009 0.045 -93.397 1.00 55.94 214 ALA A CA 1
ATOM 1710 C C . ALA A 1 214 ? 61.828 -1.274 -94.177 1.00 55.94 214 ALA A C 1
ATOM 1712 O O . ALA A 1 214 ? 62.648 -1.582 -95.031 1.00 55.94 214 ALA A O 1
ATOM 1713 N N . ARG A 1 215 ? 60.722 -2.002 -93.963 1.00 54.59 215 ARG A N 1
ATOM 1714 C CA . ARG A 1 215 ? 60.374 -3.191 -94.762 1.00 54.59 215 ARG A CA 1
ATOM 1715 C C . ARG A 1 215 ? 59.948 -2.864 -96.191 1.00 54.59 215 ARG A C 1
ATOM 1717 O O . ARG A 1 215 ? 60.327 -3.586 -97.098 1.00 54.59 215 ARG A O 1
ATOM 1724 N N . LEU A 1 216 ? 59.223 -1.766 -96.401 1.00 52.88 216 LEU A N 1
ATOM 1725 C CA . LEU A 1 216 ? 58.851 -1.283 -97.738 1.00 52.88 216 LEU A CA 1
ATOM 1726 C C . LEU A 1 216 ? 60.058 -0.789 -98.558 1.00 52.88 216 LEU A C 1
ATOM 1728 O O . LEU A 1 216 ? 59.930 -0.627 -99.765 1.00 52.88 216 LEU A O 1
ATOM 1732 N N . TRP A 1 217 ? 61.208 -0.546 -97.919 1.00 52.78 217 TRP A N 1
ATOM 1733 C CA . TRP A 1 217 ? 62.480 -0.241 -98.587 1.00 52.78 217 TRP A CA 1
ATOM 1734 C C . TRP A 1 217 ? 63.440 -1.449 -98.673 1.00 52.78 217 TRP A C 1
ATOM 1736 O O . TRP A 1 217 ? 64.418 -1.365 -99.407 1.00 52.78 217 TRP A O 1
ATOM 1746 N N . GLU A 1 218 ? 63.195 -2.549 -97.945 1.00 50.97 218 GLU A N 1
ATOM 1747 C CA . GLU A 1 218 ? 63.955 -3.815 -98.056 1.00 50.97 218 GLU A CA 1
ATOM 1748 C C . GLU A 1 218 ? 63.297 -4.824 -99.014 1.00 50.97 218 GLU A C 1
ATOM 1750 O O . GLU A 1 218 ? 63.996 -5.625 -99.633 1.00 50.97 218 GLU A O 1
ATOM 1755 N N . GLU A 1 219 ? 61.973 -4.781 -99.178 1.00 49.28 219 GLU A N 1
ATOM 1756 C CA . GLU A 1 219 ? 61.278 -5.474 -100.263 1.00 49.28 219 GLU A CA 1
ATOM 1757 C C . GLU A 1 219 ? 61.312 -4.594 -101.521 1.00 49.28 219 GLU A C 1
ATOM 1759 O O . GLU A 1 219 ? 60.394 -3.826 -101.809 1.00 49.28 219 GLU A O 1
ATOM 1764 N N . ASP A 1 220 ? 62.401 -4.725 -102.283 1.00 50.09 220 ASP A N 1
ATOM 1765 C CA . ASP A 1 220 ? 62.406 -4.495 -103.729 1.00 50.09 220 ASP A CA 1
ATOM 1766 C C . ASP A 1 220 ? 61.328 -5.386 -104.372 1.00 50.09 220 ASP A C 1
ATOM 1768 O O . ASP A 1 220 ? 61.601 -6.486 -104.841 1.00 50.09 220 ASP A O 1
ATOM 1772 N N . ASP A 1 221 ? 60.084 -4.918 -104.387 1.00 45.53 221 ASP A N 1
ATOM 1773 C CA . ASP A 1 221 ? 59.021 -5.486 -105.213 1.00 45.53 221 ASP A CA 1
ATOM 1774 C C . ASP A 1 221 ? 58.129 -4.367 -105.769 1.00 45.53 221 ASP A C 1
ATOM 1776 O O . ASP A 1 221 ? 56.902 -4.372 -105.696 1.00 45.53 221 ASP A O 1
ATOM 1780 N N . PHE A 1 222 ? 58.759 -3.413 -106.462 1.00 43.97 222 PHE A N 1
ATOM 1781 C CA . PHE A 1 222 ? 58.096 -2.736 -107.579 1.00 43.97 222 PHE A CA 1
ATOM 1782 C C . PHE A 1 222 ? 58.085 -3.657 -108.807 1.00 43.97 222 PHE A C 1
ATOM 1784 O O . PHE A 1 222 ? 58.631 -3.336 -109.863 1.00 43.97 222 PHE A O 1
ATOM 1791 N N . LYS A 1 223 ? 57.414 -4.808 -108.698 1.00 41.75 223 LYS A N 1
ATOM 1792 C CA . LYS A 1 223 ? 56.900 -5.515 -109.872 1.00 41.75 223 LYS A CA 1
ATOM 1793 C C . LYS A 1 223 ? 55.554 -4.906 -110.236 1.00 41.75 223 LYS A C 1
ATOM 1795 O O . LYS A 1 223 ? 54.491 -5.364 -109.831 1.00 41.75 223 LYS A O 1
ATOM 1800 N N . VAL A 1 224 ? 55.623 -3.850 -111.042 1.00 47.56 224 VAL A N 1
ATOM 1801 C CA . VAL A 1 224 ? 54.518 -3.457 -111.916 1.00 47.56 224 VAL A CA 1
ATOM 1802 C C . VAL A 1 224 ? 54.304 -4.615 -112.893 1.00 47.56 224 VAL A C 1
ATOM 1804 O O . VAL A 1 224 ? 55.012 -4.734 -113.888 1.00 47.56 224 VAL A O 1
ATOM 1807 N N . ILE A 1 225 ? 53.356 -5.495 -112.581 1.00 41.72 225 ILE A N 1
ATOM 1808 C CA . ILE A 1 225 ? 52.715 -6.367 -113.565 1.00 41.72 225 ILE A CA 1
ATOM 1809 C C . ILE A 1 225 ? 51.340 -5.752 -113.808 1.00 41.72 225 ILE A C 1
ATOM 1811 O O . ILE A 1 225 ? 50.365 -6.028 -113.112 1.00 41.72 225 ILE A O 1
ATOM 1815 N N . LEU A 1 226 ? 51.316 -4.828 -114.766 1.00 43.03 226 LEU A N 1
ATOM 1816 C CA . LEU A 1 226 ? 50.143 -4.619 -115.599 1.00 43.03 226 LEU A CA 1
ATOM 1817 C C . LEU A 1 226 ? 49.976 -5.906 -116.403 1.00 43.03 226 LEU A C 1
ATOM 1819 O O . LEU A 1 226 ? 50.888 -6.260 -117.139 1.00 43.03 226 LEU A O 1
ATOM 1823 N N . ASP A 1 227 ? 48.896 -6.633 -116.146 1.00 38.84 227 ASP A N 1
ATOM 1824 C CA . ASP A 1 227 ? 48.051 -7.257 -117.166 1.00 38.84 227 ASP A CA 1
ATOM 1825 C C . ASP A 1 227 ? 46.909 -7.969 -116.437 1.00 38.84 227 ASP A C 1
ATOM 1827 O O . ASP A 1 227 ? 47.017 -9.095 -115.953 1.00 38.84 227 ASP A O 1
ATOM 1831 N N . ALA A 1 228 ? 45.814 -7.225 -116.303 1.00 39.38 228 ALA A N 1
ATOM 1832 C CA . ALA A 1 228 ? 44.493 -7.781 -116.120 1.00 39.38 228 ALA A CA 1
ATOM 1833 C C . ALA A 1 228 ? 43.877 -7.855 -117.517 1.00 39.38 228 ALA A C 1
ATOM 1835 O O . ALA A 1 228 ? 43.510 -6.820 -118.063 1.00 39.38 228 ALA A O 1
ATOM 1836 N N . ASP A 1 229 ? 43.790 -9.059 -118.069 1.00 38.94 229 ASP A N 1
ATOM 1837 C CA . ASP A 1 229 ? 42.683 -9.439 -118.935 1.00 38.94 229 ASP A CA 1
ATOM 1838 C C . ASP A 1 229 ? 42.403 -10.941 -118.784 1.00 38.94 229 ASP A C 1
ATOM 1840 O O . ASP A 1 229 ? 43.306 -11.766 -118.644 1.00 38.94 229 ASP A O 1
ATOM 1844 N N . ASP A 1 230 ? 41.105 -11.221 -118.809 1.00 39.06 230 ASP A N 1
ATOM 1845 C CA . ASP A 1 230 ? 40.422 -12.500 -118.983 1.00 39.06 230 ASP A CA 1
ATOM 1846 C C . ASP A 1 230 ? 40.180 -13.442 -117.781 1.00 39.06 230 ASP A C 1
ATOM 1848 O O . ASP A 1 230 ? 40.951 -14.332 -117.434 1.00 39.06 230 ASP A O 1
ATOM 1852 N N . LEU A 1 231 ? 38.978 -13.233 -117.213 1.00 41.09 231 LEU A N 1
ATOM 1853 C CA . LEU A 1 231 ? 37.843 -14.180 -117.212 1.00 41.09 231 LEU A CA 1
ATOM 1854 C C . LEU A 1 231 ? 38.093 -15.589 -116.636 1.00 41.09 231 LEU A C 1
ATOM 1856 O O . LEU A 1 231 ? 38.682 -16.447 -117.277 1.00 41.09 231 LEU A O 1
ATOM 1860 N N . ASP A 1 232 ? 37.509 -15.900 -115.475 1.00 39.03 232 ASP A N 1
ATOM 1861 C CA . ASP A 1 232 ? 36.124 -16.398 -115.389 1.00 39.03 232 ASP A CA 1
ATOM 1862 C C . ASP A 1 232 ? 35.745 -16.781 -113.939 1.00 39.03 232 ASP A C 1
ATOM 1864 O O . ASP A 1 232 ? 36.534 -17.303 -113.155 1.00 39.03 232 ASP A O 1
ATOM 1868 N N . SER A 1 233 ? 34.489 -16.502 -113.587 1.00 42.78 233 SER A N 1
ATOM 1869 C CA . SER A 1 233 ? 33.772 -17.003 -112.392 1.00 42.78 233 SER A CA 1
ATOM 1870 C C . SER A 1 233 ? 33.455 -18.518 -112.563 1.00 42.78 233 SER A C 1
ATOM 1872 O O . SER A 1 233 ? 33.619 -18.983 -113.688 1.00 42.78 233 SER A O 1
ATOM 1874 N N . PRO A 1 234 ? 32.909 -19.312 -111.590 1.00 52.34 234 PRO A N 1
ATOM 1875 C CA . PRO A 1 234 ? 31.975 -18.891 -110.533 1.00 52.34 234 PRO A CA 1
ATOM 1876 C C . PRO A 1 234 ? 31.908 -19.723 -109.214 1.00 52.34 234 PRO A C 1
ATOM 1878 O O . PRO A 1 234 ? 32.543 -20.755 -109.026 1.00 52.34 234 PRO A O 1
ATOM 1881 N N . THR A 1 235 ? 30.971 -19.289 -108.356 1.00 43.38 235 THR A N 1
ATOM 1882 C CA . THR A 1 235 ? 30.210 -20.021 -107.310 1.00 43.38 235 THR A CA 1
ATOM 1883 C C . THR A 1 235 ? 30.768 -20.153 -105.886 1.00 43.38 235 THR A C 1
ATOM 1885 O O . THR A 1 235 ? 31.884 -20.600 -105.667 1.00 43.38 235 THR A O 1
ATOM 1888 N N . GLY A 1 236 ? 29.885 -19.896 -104.902 1.00 42.03 236 GLY A N 1
ATOM 1889 C CA . GLY A 1 236 ? 29.795 -20.781 -103.731 1.00 42.03 236 GLY A CA 1
ATOM 1890 C C . GLY A 1 236 ? 29.695 -20.170 -102.326 1.00 42.03 236 GLY A C 1
ATOM 1891 O O . GLY A 1 236 ? 30.592 -20.353 -101.522 1.00 42.03 236 GLY A O 1
ATOM 1892 N N . THR A 1 237 ? 28.544 -19.567 -102.002 1.00 44.06 237 THR A N 1
ATOM 1893 C CA . THR A 1 237 ? 27.731 -19.817 -100.779 1.00 44.06 237 THR A CA 1
ATOM 1894 C C . THR A 1 237 ? 28.324 -19.848 -99.348 1.00 44.06 237 THR A C 1
ATOM 1896 O O . THR A 1 237 ? 28.988 -20.803 -98.966 1.00 44.06 237 THR A O 1
ATOM 1899 N N . GLY A 1 238 ? 27.760 -18.967 -98.496 1.00 44.72 238 GLY A N 1
ATOM 1900 C CA . GLY A 1 238 ? 27.337 -19.227 -97.096 1.00 44.72 238 GLY A CA 1
ATOM 1901 C C . GLY A 1 238 ? 28.406 -19.066 -96.000 1.00 44.72 238 GLY A C 1
ATOM 1902 O O . GLY A 1 238 ? 29.575 -19.283 -96.250 1.00 44.72 238 GLY A O 1
ATOM 1903 N N . ARG A 1 239 ? 28.123 -18.754 -94.728 1.00 41.72 239 ARG A N 1
ATOM 1904 C CA . ARG A 1 239 ? 26.903 -18.508 -93.930 1.00 41.72 239 ARG A CA 1
ATOM 1905 C C . ARG A 1 239 ? 27.366 -18.342 -92.456 1.00 41.72 239 ARG A C 1
ATOM 1907 O O . ARG A 1 239 ? 28.310 -19.017 -92.070 1.00 41.72 239 ARG A O 1
ATOM 1914 N N . SER A 1 240 ? 26.606 -17.584 -91.644 1.00 44.84 240 SER A N 1
ATOM 1915 C CA . SER A 1 240 ? 26.575 -17.554 -90.151 1.00 44.84 240 SER A CA 1
ATOM 1916 C C . SER A 1 240 ? 27.800 -16.970 -89.414 1.00 44.84 240 SER A C 1
ATOM 1918 O O . SER A 1 240 ? 28.926 -17.247 -89.778 1.00 44.84 240 SER A O 1
ATOM 1920 N N . GLY A 1 241 ? 27.694 -16.166 -88.348 1.00 44.19 241 GLY A N 1
ATOM 1921 C CA . GLY A 1 241 ? 26.590 -15.897 -87.419 1.00 44.19 241 GLY A CA 1
ATOM 1922 C C . GLY A 1 241 ? 26.700 -16.739 -86.138 1.00 44.19 241 GLY A C 1
ATOM 1923 O O . GLY A 1 241 ? 26.425 -17.932 -86.207 1.00 44.19 241 GLY A O 1
ATOM 1924 N N . ALA A 1 242 ? 27.056 -16.120 -85.005 1.00 43.56 242 ALA A N 1
ATOM 1925 C CA . ALA A 1 242 ? 26.816 -16.558 -83.614 1.00 43.56 242 ALA A CA 1
ATOM 1926 C C . ALA A 1 242 ? 27.209 -15.375 -82.693 1.00 43.56 242 ALA A C 1
ATOM 1928 O O . ALA A 1 242 ? 28.320 -14.871 -82.839 1.00 43.56 242 ALA A O 1
ATOM 1929 N N . VAL A 1 243 ? 26.250 -14.670 -82.074 1.00 48.22 243 VAL A N 1
ATOM 1930 C CA . VAL A 1 243 ? 25.709 -14.855 -80.700 1.00 48.22 243 VAL A CA 1
ATOM 1931 C C . VAL A 1 243 ? 26.775 -14.720 -79.622 1.00 48.22 243 VAL A C 1
ATOM 1933 O O . VAL A 1 243 ? 27.637 -15.618 -79.541 1.00 48.22 243 VAL A O 1
#

Secondary structure (DSSP, 8-state):
--THHHHHHHHHHS---------------------EEEETTEEEEEETTEE-HHHHHHHHHHHHHHHHHHHHHHHHS-HHHHHHHHHHHHHHHHHHHHHHHHHHHHHHHHHHHHHHHHHHHHHHHHHHHHHHHHHHHHHHHHHHHHHHHHHHHHHHHHHHHHHHHHHHHHHHHHHHHHHHHHHHHHHHHHHHHHHHHHHHHHHHHHHHHHHHHHHHHH-------------------------